Protein AF-A0A7C1M8R3-F1 (afdb_monomer_lite)

Foldseek 3Di:
DDDDDDDPDPPCPDDPDLPDQPPDPPGDDNPDDPQNDEEEFEPLDPCSVVSVVVRVVVVHQEYEDEDAALVSVVPDDLVVLLVLLVVCVVSVHHYAYEAYLAALQCQDPQAHDPVSNVVRVVSVVVSVVSQCSNPVPDDHHYDYDNGRDDDAPPADVPDDGQWDWDADPVRNDIDIDGQDDDDDPPDDRRDPVVSVVVVVVVVLVVLVVLLVVLLVQLCVLQVVLVVLCVVLVVCVVVVHDRDPSSVVSVVSNQSSLVSNLVSVVSVVVSLVVCCVPDPDPVSVVVSVVVCVVCVVLVVVCVVPVSDPVNSVD

pLDDT: mean 82.15, std 14.87, range [36.0, 96.62]

Secondary structure (DSSP, 8-state):
----------S---S--TT-TTS-TT-------GGG-EEEEETTSTTHHHHHHHHHHTT-SEEEEE---HHHHHHS-HHHHHHHHHHHHHHT-EEEEEPP---TT-EETTEE-HHHHHHHHHHHHHHHHHHHHH-TTS---EE--S-SS-----PPTT----EEEEE-TTT--EEEEE-PPP-STTPPPP-HHHHHHHHHHHHHHHHHHHHHHHHHHHHHHHHHHHHHHHHHHHHHHTTPPP-HHHHHHHHHHHHHHHHHHHHHHHHHHHHHHHHHH---HHHHHHHHHHHHHHHHHHHHHHH-TTSHHHHT-

Structure (mmCIF, N/CA/C/O backbone):
data_AF-A0A7C1M8R3-F1
#
_entry.id   AF-A0A7C1M8R3-F1
#
loop_
_atom_site.group_PDB
_atom_site.id
_atom_site.type_symbol
_atom_site.label_atom_id
_atom_site.label_alt_id
_atom_site.label_comp_id
_atom_site.label_asym_id
_atom_site.label_entity_id
_atom_site.label_seq_id
_atom_site.pdbx_PDB_ins_code
_atom_site.Cartn_x
_atom_site.Cartn_y
_atom_site.Cartn_z
_atom_site.occupancy
_atom_site.B_iso_or_equiv
_atom_site.auth_seq_id
_atom_site.auth_comp_id
_atom_site.auth_asym_id
_atom_site.auth_atom_id
_atom_site.pdbx_PDB_model_num
ATOM 1 N N . MET A 1 1 ? -49.057 -25.907 -16.502 1.00 36.62 1 MET A N 1
ATOM 2 C CA . MET A 1 1 ? -48.479 -24.721 -15.837 1.00 36.62 1 MET A CA 1
ATOM 3 C C . MET A 1 1 ? -48.554 -24.940 -14.337 1.00 36.62 1 MET A C 1
ATOM 5 O O . MET A 1 1 ? -49.643 -24.849 -13.787 1.00 36.62 1 MET A O 1
ATOM 9 N N . LYS A 1 2 ? -47.445 -25.322 -13.696 1.00 36.00 2 LYS A N 1
ATOM 10 C CA . LYS A 1 2 ? -47.329 -25.301 -12.233 1.00 36.00 2 LYS A CA 1
ATOM 11 C C . LYS A 1 2 ? -46.761 -23.930 -11.863 1.00 36.00 2 LYS A C 1
ATOM 13 O O . LYS A 1 2 ? -45.735 -23.552 -12.415 1.00 36.00 2 LYS A O 1
ATOM 18 N N . LYS A 1 3 ? -47.480 -23.171 -11.034 1.00 41.41 3 LYS A N 1
ATOM 19 C CA . LYS A 1 3 ? -46.938 -21.985 -10.365 1.00 41.41 3 LYS A CA 1
ATOM 20 C C . LYS A 1 3 ? -45.989 -22.507 -9.294 1.00 41.41 3 LYS A C 1
ATOM 22 O O . LYS A 1 3 ? -46.440 -23.207 -8.395 1.00 41.41 3 LYS A O 1
ATOM 27 N N . GLU A 1 4 ? -44.701 -22.257 -9.461 1.00 43.78 4 GLU A N 1
ATOM 28 C CA . GLU A 1 4 ? -43.732 -22.448 -8.390 1.00 43.78 4 GLU A CA 1
ATOM 29 C C . GLU A 1 4 ? -43.807 -21.209 -7.501 1.00 43.78 4 GLU A C 1
ATOM 31 O O . GLU A 1 4 ? -43.541 -20.094 -7.952 1.00 43.78 4 GLU A O 1
ATOM 36 N N . ASP A 1 5 ? -44.274 -21.410 -6.272 1.00 44.16 5 ASP A N 1
ATOM 37 C CA . ASP A 1 5 ? -44.287 -20.395 -5.228 1.00 44.16 5 ASP A CA 1
ATOM 38 C C . ASP A 1 5 ? -42.839 -20.166 -4.779 1.00 44.16 5 ASP A C 1
ATOM 40 O O . ASP A 1 5 ? -42.226 -21.013 -4.132 1.00 44.16 5 ASP A O 1
ATOM 44 N N . TYR A 1 6 ? -42.261 -19.031 -5.160 1.00 42.50 6 TYR A N 1
ATOM 45 C CA . TYR A 1 6 ? -40.970 -18.589 -4.642 1.00 42.50 6 TYR A CA 1
ATOM 46 C C . TYR A 1 6 ? -41.163 -18.076 -3.213 1.00 42.50 6 TYR A C 1
ATOM 48 O O . TYR A 1 6 ? -41.841 -17.073 -2.979 1.00 42.50 6 TYR A O 1
ATOM 56 N N . ILE A 1 7 ? -40.555 -18.774 -2.255 1.00 44.69 7 ILE A N 1
ATOM 57 C CA . ILE A 1 7 ? -40.447 -18.337 -0.865 1.00 44.69 7 ILE A CA 1
ATOM 58 C C . ILE A 1 7 ? -39.298 -17.330 -0.813 1.00 44.69 7 ILE A C 1
ATOM 60 O O . ILE A 1 7 ? -38.137 -17.686 -1.001 1.00 44.69 7 ILE A O 1
ATOM 64 N N . ILE A 1 8 ? -39.622 -16.056 -0.598 1.00 45.00 8 ILE A N 1
ATOM 65 C CA . ILE A 1 8 ? -38.624 -15.051 -0.231 1.00 45.00 8 ILE A CA 1
ATOM 66 C C . ILE A 1 8 ? -38.356 -15.261 1.257 1.00 45.00 8 ILE A C 1
ATOM 68 O O . ILE A 1 8 ? -39.126 -14.796 2.098 1.00 45.00 8 ILE A O 1
ATOM 72 N N . GLU A 1 9 ? -37.304 -16.007 1.585 1.00 44.56 9 GLU A N 1
ATOM 73 C CA . GLU A 1 9 ? -36.823 -16.056 2.961 1.00 44.56 9 GLU A CA 1
ATOM 74 C C . GLU A 1 9 ? -36.283 -14.669 3.337 1.00 44.56 9 GLU A C 1
ATOM 76 O O . GLU A 1 9 ? -35.485 -14.096 2.586 1.00 44.56 9 GLU A O 1
ATOM 81 N N . PRO A 1 10 ? -36.720 -14.078 4.461 1.00 40.94 10 PRO A N 1
ATOM 82 C CA . PRO A 1 10 ? -36.159 -12.824 4.923 1.00 40.94 10 PRO A CA 1
ATOM 83 C C . PRO A 1 10 ? -34.699 -13.074 5.317 1.00 40.94 10 PRO A C 1
ATOM 85 O O . PRO A 1 10 ? -34.407 -13.595 6.387 1.00 40.94 10 PRO A O 1
ATOM 88 N N . THR A 1 11 ? -33.765 -12.657 4.464 1.00 46.41 11 THR A N 1
ATOM 89 C CA . THR A 1 11 ? -32.306 -12.699 4.684 1.00 46.41 11 THR A CA 1
ATOM 90 C C . THR A 1 11 ? -31.832 -11.796 5.830 1.00 46.41 11 THR A C 1
ATOM 92 O O . THR A 1 11 ? -30.637 -11.671 6.082 1.00 46.41 11 THR A O 1
ATOM 95 N N . TYR A 1 12 ? -32.764 -11.178 6.558 1.00 39.72 12 TYR A N 1
ATOM 96 C CA . TYR A 1 12 ? -32.505 -10.489 7.809 1.00 39.72 12 TYR A CA 1
ATOM 97 C C . TYR A 1 12 ? -32.862 -11.421 8.973 1.00 39.72 12 TYR A C 1
ATOM 99 O O . TYR A 1 12 ? -34.012 -11.473 9.403 1.00 39.72 12 TYR A O 1
ATOM 107 N N . GLN A 1 13 ? -31.874 -12.148 9.506 1.00 42.38 13 GLN A N 1
ATOM 108 C CA . GLN A 1 13 ? -32.073 -13.019 10.679 1.00 42.38 13 GLN A CA 1
ATOM 109 C C . GLN A 1 13 ? -32.408 -12.238 11.969 1.00 42.38 13 GLN A C 1
ATOM 111 O O . GLN A 1 13 ? -32.828 -12.829 12.970 1.00 42.38 13 GLN A O 1
ATOM 116 N N . GLY A 1 14 ? -32.289 -10.903 11.937 1.00 45.62 14 GLY A N 1
ATOM 117 C CA . GLY A 1 14 ? -32.349 -10.053 13.121 1.00 45.62 14 GLY A CA 1
ATOM 118 C C . GLY A 1 14 ? -31.162 -10.328 14.046 1.00 45.62 14 GLY A C 1
ATOM 119 O O . GLY A 1 14 ? -30.640 -11.438 14.110 1.00 45.62 14 GLY A O 1
ATOM 120 N N . GLY A 1 15 ? -30.713 -9.316 14.787 1.00 42.84 15 GLY A N 1
ATOM 121 C CA . GLY A 1 15 ? -29.843 -9.582 15.933 1.00 42.84 15 GLY A CA 1
ATOM 122 C C . GLY A 1 15 ? -30.538 -10.541 16.906 1.00 42.84 15 GLY A C 1
ATOM 123 O O . GLY A 1 15 ? -31.772 -10.632 16.912 1.00 42.84 15 GLY A O 1
ATOM 124 N N . TYR A 1 16 ? -29.762 -11.254 17.729 1.00 48.38 16 TYR A N 1
ATOM 125 C CA . TYR A 1 16 ? -30.309 -11.987 18.871 1.00 48.38 16 TYR A CA 1
ATOM 126 C C . TYR A 1 16 ? -31.224 -11.045 19.654 1.00 48.38 16 TYR A C 1
ATOM 128 O O . TYR A 1 16 ? -30.767 -10.089 20.277 1.00 48.38 16 TYR A O 1
ATOM 136 N N . S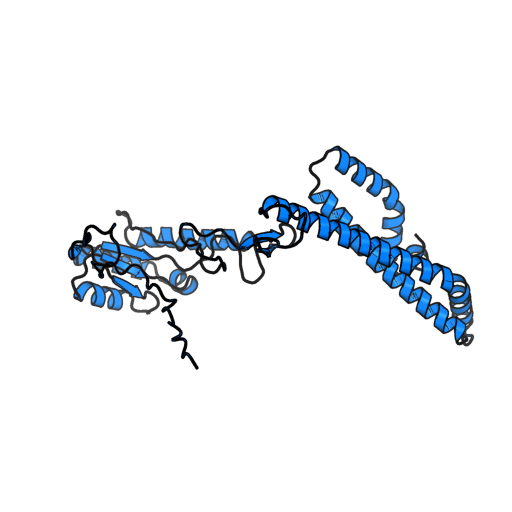ER A 1 17 ? -32.529 -11.292 19.581 1.00 49.12 17 SER A N 1
ATOM 137 C CA . SER A 1 17 ? -33.474 -10.602 20.434 1.00 49.12 17 SER A CA 1
ATOM 138 C C . SER A 1 17 ? -33.399 -11.306 21.774 1.00 49.12 17 SER A C 1
ATOM 140 O O . SER A 1 17 ? -33.929 -12.402 21.929 1.00 49.12 17 SER A O 1
ATOM 142 N N . SER A 1 18 ? -32.767 -10.666 22.755 1.00 49.38 18 SER A N 1
ATOM 143 C CA . SER A 1 18 ? -32.867 -11.064 24.165 1.00 49.38 18 SER A CA 1
ATOM 144 C C . SER A 1 18 ? -34.318 -11.054 24.675 1.00 49.38 18 SER A C 1
ATOM 146 O O . SER A 1 18 ? -34.571 -11.475 25.802 1.00 49.38 18 SER A O 1
ATOM 148 N N . MET A 1 19 ? -35.258 -10.582 23.842 1.00 47.88 19 MET A N 1
ATOM 149 C CA . MET A 1 19 ? -36.682 -10.483 24.113 1.00 47.88 19 MET A CA 1
ATOM 150 C C . MET A 1 19 ? -37.540 -11.603 23.488 1.00 47.88 19 MET A C 1
ATOM 152 O O . MET A 1 19 ? -38.735 -11.639 23.771 1.00 47.88 19 MET A O 1
ATOM 156 N N . ASP A 1 20 ? -36.985 -12.480 22.639 1.00 55.91 20 ASP A N 1
ATOM 157 C CA . ASP A 1 20 ? -37.735 -13.523 21.910 1.00 55.91 20 ASP A CA 1
ATOM 158 C C . ASP A 1 20 ? -37.466 -14.920 22.511 1.00 55.91 20 ASP A C 1
ATOM 160 O O . ASP A 1 20 ? -36.371 -15.461 22.328 1.00 55.91 20 ASP A O 1
ATOM 164 N N . PRO A 1 21 ? -38.418 -15.495 23.267 1.00 52.53 21 PRO A N 1
ATOM 165 C CA . PRO A 1 21 ? -38.171 -16.674 24.088 1.00 52.53 21 PRO A CA 1
ATOM 166 C C . PRO A 1 21 ? -38.149 -17.993 23.310 1.00 52.53 21 PRO A C 1
ATOM 168 O O . PRO A 1 21 ? -37.665 -18.987 23.845 1.00 52.53 21 PRO A O 1
ATOM 171 N N . ASP A 1 22 ? -38.633 -18.009 22.066 1.00 53.88 22 ASP A N 1
ATOM 172 C CA . ASP A 1 22 ? -38.921 -19.247 21.328 1.00 53.88 22 ASP A CA 1
ATOM 173 C C . ASP A 1 22 ? -37.944 -19.503 20.163 1.00 53.88 22 ASP A C 1
ATOM 175 O O . ASP A 1 22 ? -38.164 -20.383 19.331 1.00 53.88 22 ASP A O 1
ATOM 179 N N . LYS A 1 23 ? -36.845 -18.739 20.067 1.00 52.69 23 LYS A N 1
ATOM 180 C CA . LYS A 1 23 ? -35.994 -18.724 18.864 1.00 52.69 23 LYS A CA 1
ATOM 181 C C . LYS A 1 23 ? -34.994 -19.880 18.711 1.00 52.69 23 LYS A C 1
ATOM 183 O O . LYS A 1 23 ? -34.383 -19.949 17.650 1.00 52.69 23 LYS A O 1
ATOM 188 N N . ASN A 1 24 ? -34.786 -20.760 19.703 1.00 49.44 24 ASN A N 1
ATOM 189 C CA . ASN A 1 24 ? -33.919 -21.948 19.561 1.00 49.44 24 ASN A CA 1
ATOM 190 C C . ASN A 1 24 ? -34.096 -22.995 20.684 1.00 49.44 24 ASN A C 1
ATOM 192 O O . ASN A 1 24 ? -34.179 -22.633 21.854 1.00 49.44 24 ASN A O 1
ATOM 196 N N . ASP A 1 25 ? -33.979 -24.290 20.346 1.00 51.47 25 ASP A N 1
ATOM 197 C CA . ASP A 1 25 ? -34.019 -25.453 21.271 1.00 51.47 25 ASP A CA 1
ATOM 198 C C . ASP A 1 25 ? -32.882 -25.478 22.325 1.00 51.47 25 ASP A C 1
ATOM 200 O O . ASP A 1 25 ? -32.865 -26.318 23.226 1.00 51.47 25 ASP A O 1
ATOM 204 N N . PHE A 1 26 ? -31.927 -24.547 22.231 1.00 46.81 26 PHE A N 1
ATOM 205 C CA . PHE A 1 26 ? -30.823 -24.354 23.180 1.00 46.81 26 PHE A CA 1
ATOM 206 C C . PHE A 1 26 ? -31.041 -23.171 24.144 1.00 46.81 26 PHE A C 1
ATOM 208 O O . PHE A 1 26 ? -30.160 -22.872 24.950 1.00 46.81 26 PHE A O 1
ATOM 215 N N . PHE A 1 27 ? -32.181 -22.473 24.068 1.00 45.34 27 PHE A N 1
ATOM 216 C CA . PHE A 1 27 ? -32.463 -21.276 24.862 1.00 45.34 27 PHE A CA 1
ATOM 217 C C . PHE A 1 27 ? -33.271 -21.609 26.127 1.00 45.34 27 PHE A C 1
ATOM 219 O O . PHE A 1 27 ? -34.459 -21.914 26.071 1.00 45.34 27 PHE A O 1
ATOM 226 N N . THR A 1 28 ? -32.638 -21.522 27.300 1.00 44.22 28 THR A N 1
ATOM 227 C CA . THR A 1 28 ? -33.289 -21.712 28.609 1.00 44.22 28 THR A CA 1
ATOM 228 C C . THR A 1 28 ? -33.674 -20.377 29.262 1.00 44.22 28 THR A C 1
ATOM 230 O O . THR A 1 28 ? -33.244 -20.079 30.373 1.00 44.22 28 THR A O 1
ATOM 233 N N . GLY A 1 29 ? -34.513 -19.584 28.590 1.00 46.19 29 GLY A N 1
ATOM 234 C CA . GLY A 1 29 ? -35.227 -18.445 29.184 1.00 46.19 29 GLY A CA 1
ATOM 235 C C . GLY A 1 29 ? -34.459 -17.120 29.315 1.00 46.19 29 GLY A C 1
ATOM 236 O O . GLY A 1 29 ? -33.246 -17.030 29.149 1.00 46.19 29 GLY A O 1
ATOM 237 N N . TYR A 1 30 ? -35.211 -16.055 29.617 1.00 49.19 30 TYR A N 1
ATOM 238 C CA . TYR A 1 30 ? -34.693 -14.705 29.864 1.00 49.19 30 TYR A CA 1
ATOM 239 C C . TYR A 1 30 ? -33.727 -14.696 31.062 1.00 49.19 30 TYR A C 1
ATOM 241 O O . TYR A 1 30 ? -34.142 -14.925 32.198 1.00 49.19 30 TYR A O 1
ATOM 249 N N . HIS A 1 31 ? -32.447 -14.399 30.824 1.00 55.75 31 HIS A N 1
ATOM 250 C CA . HIS A 1 31 ? -31.408 -14.405 31.865 1.00 55.75 31 HIS A CA 1
ATOM 251 C C . HIS A 1 31 ? -31.096 -13.039 32.488 1.00 55.75 31 HIS A C 1
ATOM 253 O O . HIS A 1 31 ? -30.248 -12.979 33.374 1.00 55.75 31 HIS A O 1
ATOM 259 N N . MET A 1 32 ? -31.751 -11.952 32.070 1.00 56.81 32 MET A N 1
ATOM 260 C CA . MET A 1 32 ? -31.412 -10.618 32.564 1.00 56.81 32 MET A CA 1
ATOM 261 C C . MET A 1 32 ? -32.529 -10.074 33.465 1.00 56.81 32 MET A C 1
ATOM 263 O O . MET A 1 32 ? -33.626 -9.788 32.978 1.00 56.81 32 MET A O 1
ATOM 267 N N . PRO A 1 33 ? -32.302 -9.960 34.787 1.00 61.81 33 PRO A N 1
ATOM 268 C CA . PRO A 1 33 ? -33.193 -9.215 35.662 1.00 61.81 33 PRO A CA 1
ATOM 269 C C . PRO A 1 33 ? -33.400 -7.806 35.097 1.00 61.81 33 PRO A C 1
ATOM 271 O O . PRO A 1 33 ? -32.456 -7.202 34.606 1.00 61.81 33 PRO A O 1
ATOM 274 N N . ALA A 1 34 ? -34.602 -7.238 35.222 1.00 63.81 34 ALA A N 1
ATOM 275 C CA . ALA A 1 34 ? -34.890 -5.895 34.699 1.00 63.81 34 ALA A CA 1
ATOM 276 C C . ALA A 1 34 ? -33.935 -4.802 35.229 1.00 63.81 34 ALA A C 1
ATOM 278 O O . ALA A 1 34 ? -33.758 -3.778 34.587 1.00 63.81 34 ALA A O 1
ATOM 279 N N . ARG A 1 35 ? -33.293 -5.034 36.383 1.00 63.25 35 ARG A N 1
ATOM 280 C CA . ARG A 1 35 ? -32.274 -4.142 36.963 1.00 63.25 35 ARG A CA 1
ATOM 281 C C . ARG A 1 35 ? -30.940 -4.135 36.192 1.00 63.25 35 ARG A C 1
ATOM 283 O O . ARG A 1 35 ? -30.125 -3.265 36.453 1.00 63.25 35 ARG A O 1
ATOM 290 N N . ASP A 1 36 ? -30.712 -5.130 35.339 1.00 67.31 36 ASP A N 1
ATOM 291 C CA . ASP A 1 36 ? -29.485 -5.320 34.561 1.00 67.31 36 ASP A CA 1
ATOM 292 C C . ASP A 1 36 ? -29.691 -4.836 33.104 1.00 67.31 36 ASP A C 1
ATOM 294 O O . ASP A 1 36 ? -28.773 -4.895 32.290 1.00 67.31 36 ASP A O 1
ATOM 298 N N . ILE A 1 37 ? -30.896 -4.344 32.773 1.00 68.56 37 ILE A N 1
ATOM 299 C CA . ILE A 1 37 ? -31.159 -3.603 31.536 1.00 68.56 37 ILE A CA 1
ATOM 300 C C . ILE A 1 37 ? -30.473 -2.236 31.660 1.00 68.56 37 ILE A C 1
ATOM 302 O O . ILE A 1 37 ? -30.454 -1.630 32.735 1.00 68.56 37 ILE A O 1
ATOM 306 N N . GLY A 1 38 ? -29.850 -1.806 30.567 1.00 70.75 38 GLY A N 1
ATOM 307 C CA . GLY A 1 38 ? -29.235 -0.495 30.456 1.00 70.75 38 GLY A CA 1
ATOM 308 C C . GLY A 1 38 ? -29.517 0.131 29.099 1.00 70.75 38 GLY A C 1
ATOM 309 O O . GLY A 1 38 ? -29.899 -0.558 28.149 1.00 70.75 38 GLY A O 1
ATOM 310 N N . MET A 1 39 ? -29.307 1.443 29.008 1.00 79.31 39 MET A N 1
ATOM 311 C CA . MET A 1 39 ? -29.571 2.218 27.796 1.00 79.31 39 MET A CA 1
ATOM 312 C C . MET A 1 39 ? -28.307 2.906 27.280 1.00 79.31 39 MET A C 1
ATOM 314 O O . MET A 1 39 ? -27.517 3.449 28.051 1.00 79.31 39 MET A O 1
ATOM 318 N N . SER A 1 40 ? -28.123 2.896 25.961 1.00 78.12 40 SER A N 1
ATOM 319 C CA . SER A 1 40 ? -27.061 3.628 25.271 1.00 78.12 40 SER A CA 1
ATOM 320 C C . SER A 1 40 ? -27.486 5.076 25.017 1.00 78.12 40 SER A C 1
ATOM 322 O O . SER A 1 40 ? -28.520 5.317 24.392 1.00 78.12 40 SER A O 1
ATOM 324 N N . THR A 1 41 ? -26.679 6.033 25.464 1.00 78.81 41 THR A N 1
ATOM 325 C CA . THR A 1 41 ? -26.872 7.475 25.238 1.00 78.81 41 THR A CA 1
ATOM 326 C C . THR A 1 41 ? -25.994 7.985 24.112 1.00 78.81 41 THR A C 1
ATOM 328 O O . THR A 1 41 ? -24.873 7.513 23.941 1.00 78.81 41 THR A O 1
ATOM 331 N N . ASP A 1 42 ? -26.462 8.993 23.378 1.00 69.44 42 ASP A N 1
ATOM 332 C CA . ASP A 1 42 ? -25.662 9.656 22.352 1.00 69.44 42 ASP A CA 1
ATOM 333 C C . ASP A 1 42 ? -24.884 10.844 22.935 1.00 69.44 42 ASP A C 1
ATOM 335 O O . ASP A 1 42 ? -25.428 11.922 23.197 1.00 69.44 42 ASP A O 1
ATOM 339 N N . ALA A 1 43 ? -23.575 10.667 23.101 1.00 62.09 43 ALA A N 1
ATOM 340 C CA . ALA A 1 43 ? -22.707 11.702 23.644 1.00 62.09 43 ALA A CA 1
ATOM 341 C C . ALA A 1 43 ? -22.315 12.795 22.629 1.00 62.09 43 ALA A C 1
ATOM 343 O O . ALA A 1 43 ? -21.563 13.707 22.978 1.00 62.09 43 ALA A O 1
ATOM 344 N N . ARG A 1 44 ? -22.814 12.740 21.382 1.00 61.19 44 ARG A N 1
ATOM 345 C CA . ARG A 1 44 ? -22.561 13.774 20.360 1.00 61.19 44 ARG A CA 1
ATOM 346 C C . ARG A 1 44 ? -23.299 15.080 20.635 1.00 61.19 44 ARG A C 1
ATOM 348 O O . ARG A 1 44 ? -22.986 16.108 20.032 1.00 61.19 44 ARG A O 1
ATOM 355 N N . THR A 1 45 ? -24.297 15.065 21.513 1.00 58.31 45 THR A N 1
ATOM 356 C CA . THR A 1 45 ? -25.018 16.282 21.878 1.00 58.31 45 THR A CA 1
ATOM 357 C C . THR A 1 45 ? -24.174 17.107 22.853 1.00 58.31 45 THR A C 1
ATOM 359 O O . THR A 1 45 ? -23.587 16.590 23.801 1.00 58.31 45 THR A O 1
ATOM 362 N N . ALA A 1 46 ? -24.140 18.432 22.674 1.00 55.28 46 ALA A N 1
ATOM 363 C CA . ALA A 1 46 ? -23.450 19.354 23.587 1.00 55.28 46 ALA A CA 1
ATOM 364 C C . ALA A 1 46 ? -23.982 19.305 25.040 1.00 55.28 46 ALA A C 1
ATOM 366 O O . ALA A 1 46 ? -23.459 19.993 25.914 1.00 55.28 46 ALA A O 1
ATOM 367 N N . ASN A 1 47 ? -25.021 18.506 25.301 1.00 71.88 47 ASN A N 1
ATOM 368 C CA . ASN A 1 47 ? -25.677 18.369 26.586 1.00 71.88 47 ASN A CA 1
ATOM 369 C C . ASN A 1 47 ? -25.765 16.896 27.022 1.00 71.88 47 ASN A C 1
ATOM 371 O O . ASN A 1 47 ? -26.848 16.375 27.280 1.00 71.88 47 ASN A O 1
ATOM 375 N N . ILE A 1 48 ? -24.602 16.248 27.135 1.00 77.06 48 ILE A N 1
ATOM 376 C CA . ILE A 1 48 ? -24.438 14.870 27.638 1.00 77.06 48 ILE A CA 1
ATOM 377 C C . ILE A 1 48 ? -25.207 14.649 28.953 1.00 77.06 48 ILE A C 1
ATOM 379 O O . ILE A 1 48 ? -25.802 13.598 29.161 1.00 77.06 48 ILE A O 1
ATOM 383 N N . LEU A 1 49 ? -25.251 15.657 29.832 1.00 80.25 49 LEU A N 1
ATOM 384 C CA . LEU A 1 49 ? -25.972 15.582 31.106 1.00 80.25 49 LEU A CA 1
ATOM 385 C C . LEU A 1 49 ? -27.489 15.484 30.948 1.00 80.25 49 LEU A C 1
ATOM 387 O O . LEU A 1 49 ? -28.143 14.861 31.785 1.00 80.25 49 LEU A O 1
ATOM 391 N N . LYS A 1 50 ? -28.054 16.099 29.906 1.00 82.75 50 LYS A N 1
ATOM 392 C CA . LYS A 1 50 ? -29.484 16.009 29.616 1.00 82.75 50 LYS A CA 1
ATOM 393 C C . LYS A 1 50 ? -29.844 14.608 29.134 1.00 82.75 50 LYS A C 1
ATOM 395 O O . LYS A 1 50 ? -30.737 14.014 29.720 1.00 82.75 50 LYS A O 1
ATOM 400 N N . GLU A 1 51 ? -29.123 14.080 28.147 1.00 79.94 51 GLU A N 1
ATOM 401 C CA . GLU A 1 51 ? -29.312 12.707 27.642 1.00 79.94 51 GLU A CA 1
ATOM 402 C C . GLU A 1 51 ? -29.171 11.678 28.771 1.00 79.94 51 GLU A C 1
ATOM 404 O O . GLU A 1 51 ? -29.997 10.778 28.940 1.00 79.94 51 GLU A O 1
ATOM 409 N N . LEU A 1 52 ? -28.160 11.869 29.621 1.00 82.38 52 LEU A N 1
ATOM 410 C CA . LEU A 1 52 ? -27.943 11.027 30.785 1.00 82.38 52 LEU A CA 1
ATOM 411 C C . LEU A 1 52 ? -29.081 11.156 31.807 1.00 82.38 52 LEU A C 1
ATOM 413 O O . LEU A 1 52 ? -29.569 10.146 32.301 1.00 82.38 52 LEU A O 1
ATOM 417 N N . SER A 1 53 ? -29.549 12.373 32.099 1.00 83.25 53 SER A N 1
ATOM 418 C CA . SER A 1 53 ? -30.672 12.591 33.023 1.00 83.25 53 SER A CA 1
ATOM 419 C C . SER A 1 53 ? -31.982 12.011 32.499 1.00 83.25 53 SER A C 1
ATOM 421 O O . SER A 1 53 ? -32.737 11.437 33.280 1.00 83.25 53 SER A O 1
ATOM 423 N N . GLU A 1 54 ? -32.267 12.146 31.204 1.00 83.69 54 GLU A N 1
ATOM 424 C CA . GLU A 1 54 ? -33.453 11.564 30.565 1.00 83.69 54 GLU A CA 1
ATOM 425 C C . GLU A 1 54 ? -33.404 10.033 30.643 1.00 83.69 54 GLU A C 1
ATOM 427 O O . GLU A 1 54 ? -34.384 9.407 31.049 1.00 83.69 54 GLU A O 1
ATOM 432 N N . SER A 1 55 ? -32.228 9.449 30.395 1.00 80.38 55 SER A N 1
ATOM 433 C CA . SER A 1 55 ? -31.992 8.010 30.537 1.00 80.38 55 SER A CA 1
ATOM 434 C C . SER A 1 55 ? -32.178 7.532 31.974 1.00 80.38 55 SER A C 1
ATOM 436 O O . SER A 1 55 ? -32.951 6.614 32.231 1.00 80.38 55 SER A O 1
ATOM 438 N N . MET A 1 56 ? -31.558 8.207 32.942 1.00 82.06 56 MET A N 1
ATOM 439 C CA . MET A 1 56 ? -31.706 7.888 34.366 1.00 82.06 56 MET A CA 1
ATOM 440 C C . MET A 1 56 ? -33.153 8.046 34.854 1.00 82.06 56 MET A C 1
ATOM 442 O O . MET A 1 56 ? -33.621 7.265 35.680 1.00 82.06 56 MET A O 1
ATOM 446 N N . SER A 1 57 ? -33.886 9.036 34.334 1.00 83.19 57 SER A N 1
ATOM 447 C CA . SER A 1 57 ? -35.282 9.296 34.719 1.00 83.19 57 SER A CA 1
ATOM 448 C C . SER A 1 57 ? -36.236 8.181 34.291 1.00 83.19 57 SER A C 1
ATOM 450 O O . SER A 1 57 ? -37.307 8.043 34.879 1.00 83.19 57 SER A O 1
ATOM 452 N N . SER A 1 58 ? -35.852 7.366 33.305 1.00 80.81 58 SER A N 1
ATOM 453 C CA . SER A 1 58 ? -36.620 6.186 32.893 1.00 80.81 58 SER A CA 1
ATOM 454 C C . SER A 1 58 ? -36.482 4.990 33.851 1.00 80.81 58 SER A C 1
ATOM 456 O O . SER A 1 58 ? -37.219 4.015 33.723 1.00 80.81 58 SER A O 1
ATOM 458 N N . GLY A 1 59 ? -35.623 5.097 34.875 1.00 78.75 59 GLY A N 1
ATOM 459 C CA . GLY A 1 59 ? -35.440 4.080 35.916 1.00 78.75 59 GLY A CA 1
ATOM 460 C C . GLY A 1 59 ? -34.280 3.113 35.667 1.00 78.75 59 GLY A C 1
ATOM 461 O O . GLY A 1 59 ? -34.094 2.188 36.461 1.00 78.75 59 GLY A O 1
ATOM 462 N N . GLU A 1 60 ? -33.499 3.341 34.611 1.00 79.94 60 GLU A N 1
ATOM 463 C CA . GLU A 1 60 ? -32.328 2.540 34.247 1.00 79.94 60 GLU A CA 1
ATOM 464 C C . GLU A 1 60 ? -31.254 2.567 35.342 1.00 79.94 60 GLU A C 1
ATOM 466 O O . GLU A 1 60 ? -30.991 3.600 35.968 1.00 79.94 60 GLU A O 1
ATOM 471 N N . LYS A 1 61 ? -30.620 1.414 35.578 1.00 84.19 61 LYS A N 1
ATOM 472 C CA . LYS A 1 61 ? -29.532 1.263 36.560 1.00 84.19 61 LYS A CA 1
ATOM 473 C C . LYS A 1 61 ? -28.149 1.308 35.938 1.00 84.19 61 LYS A C 1
ATOM 475 O O . LYS A 1 61 ? -27.196 1.599 36.657 1.00 84.19 61 LYS A O 1
ATOM 480 N N . VAL A 1 62 ? -28.061 1.079 34.632 1.00 86.88 62 VAL A N 1
ATOM 481 C CA . VAL A 1 62 ? -26.825 1.139 33.859 1.00 86.88 62 VAL A CA 1
ATOM 482 C C . VAL A 1 62 ? -27.054 2.037 32.648 1.00 86.88 62 VAL A C 1
ATOM 484 O O . VAL A 1 62 ? -28.043 1.883 31.933 1.00 86.88 62 VAL A O 1
ATOM 487 N N . VAL A 1 63 ? -26.149 2.979 32.404 1.00 87.12 63 VAL A N 1
ATOM 488 C CA . VAL A 1 63 ? -26.179 3.820 31.204 1.00 87.12 63 VAL A CA 1
ATOM 489 C C . VAL A 1 63 ? -24.842 3.729 30.481 1.00 87.12 63 VAL A C 1
ATOM 491 O O . VAL A 1 63 ? -23.791 4.007 31.058 1.00 87.12 63 VAL A O 1
ATOM 494 N N . GLU A 1 64 ? -24.885 3.366 29.202 1.00 86.00 64 GLU A N 1
ATOM 495 C CA . GLU A 1 64 ? -23.715 3.373 28.330 1.00 86.00 64 GLU A CA 1
ATOM 496 C C . GLU A 1 64 ? -23.570 4.746 27.673 1.00 86.00 64 GLU A C 1
ATOM 498 O O . GLU A 1 64 ? -24.455 5.220 26.956 1.00 86.00 64 GLU A O 1
ATOM 503 N N . LEU A 1 65 ? -22.436 5.404 27.901 1.00 86.75 65 LEU A N 1
ATOM 504 C CA . LEU A 1 65 ? -22.082 6.628 27.197 1.00 86.75 65 LEU A CA 1
ATOM 505 C C . LEU A 1 65 ? -21.537 6.256 25.816 1.00 86.75 65 LEU A C 1
ATOM 507 O O . LEU A 1 65 ? -20.396 5.804 25.708 1.00 86.75 65 LEU A O 1
ATOM 511 N N . THR A 1 66 ? -22.343 6.433 24.764 1.00 81.56 66 THR A N 1
ATOM 512 C CA . THR A 1 66 ? -21.949 6.032 23.408 1.00 81.56 66 THR A CA 1
ATOM 513 C C . THR A 1 66 ? -21.225 7.147 22.685 1.00 81.56 66 THR A C 1
ATOM 515 O O . THR A 1 66 ? -21.753 8.248 22.515 1.00 81.56 66 THR A O 1
ATOM 518 N N . GLN A 1 67 ? -20.016 6.845 22.222 1.00 70.69 67 GLN A N 1
ATOM 519 C CA . GLN A 1 67 ? -19.197 7.751 21.434 1.00 70.69 67 GLN A CA 1
ATOM 520 C C . GLN A 1 67 ? -19.101 7.184 20.029 1.00 70.69 67 GLN A C 1
ATOM 522 O O . GLN A 1 67 ? -18.483 6.150 19.825 1.00 70.69 67 GLN A O 1
ATOM 527 N N . VAL A 1 68 ? -19.747 7.821 19.057 1.00 64.88 68 VAL A N 1
ATOM 528 C CA . VAL A 1 68 ? -19.748 7.303 17.677 1.00 64.88 68 VAL A CA 1
ATOM 529 C C . VAL A 1 68 ? -18.550 7.833 16.887 1.00 64.88 68 VAL A C 1
ATOM 531 O O . VAL A 1 68 ? -17.988 7.115 16.068 1.00 64.88 68 VAL A O 1
ATOM 534 N N . ASP A 1 69 ? -18.132 9.073 17.152 1.00 73.94 69 ASP A N 1
ATOM 535 C CA . ASP A 1 69 ? -17.084 9.768 16.402 1.00 73.94 69 ASP A CA 1
ATOM 536 C C . ASP A 1 69 ? -15.893 10.139 17.297 1.00 73.94 69 ASP A C 1
ATOM 538 O O . ASP A 1 69 ? -16.060 10.718 18.375 1.00 73.94 69 ASP A O 1
ATOM 542 N N . ALA A 1 70 ? -14.680 9.832 16.828 1.00 74.50 70 ALA A N 1
ATOM 543 C CA . ALA A 1 70 ? -13.452 10.058 17.584 1.00 74.50 70 ALA A CA 1
ATOM 544 C C . ALA A 1 70 ? -13.165 11.552 17.802 1.00 74.50 70 ALA A C 1
ATOM 546 O O . ALA A 1 70 ? -12.788 11.942 18.905 1.00 74.50 70 ALA A O 1
ATOM 547 N N . GLY A 1 71 ? -13.404 12.405 16.798 1.00 74.25 71 GLY A N 1
ATOM 548 C CA . GLY A 1 71 ? -13.145 13.845 16.909 1.00 74.25 71 GLY A CA 1
ATOM 549 C C . GLY A 1 71 ? -14.063 14.530 17.925 1.00 74.25 71 GLY A C 1
ATOM 550 O O . GLY A 1 71 ? -13.622 15.345 18.737 1.00 74.25 71 GLY A O 1
ATOM 551 N N . THR A 1 72 ? -15.339 14.151 17.929 1.00 74.38 72 THR A N 1
ATOM 552 C CA . THR A 1 72 ? -16.321 14.626 18.912 1.00 74.38 72 THR A CA 1
ATOM 553 C C . THR A 1 72 ? -15.941 14.173 20.312 1.00 74.38 72 THR A C 1
ATOM 555 O O . THR A 1 72 ? -15.947 14.976 21.246 1.00 74.38 72 THR A O 1
ATOM 558 N N . PHE A 1 73 ? -15.551 12.906 20.450 1.00 78.38 73 PHE A N 1
ATOM 559 C CA . PHE A 1 73 ? -15.143 12.356 21.728 1.00 78.38 73 PHE A CA 1
ATOM 560 C C . PHE A 1 73 ? -13.921 13.072 22.288 1.00 78.38 73 PHE A C 1
ATOM 562 O O . PHE A 1 73 ? -13.946 13.462 23.453 1.00 78.38 73 PHE A O 1
ATOM 569 N N . GLU A 1 74 ? -12.887 13.308 21.476 1.00 78.75 74 GLU A N 1
ATOM 570 C CA . GLU A 1 74 ? -11.682 14.061 21.841 1.00 78.75 74 GLU A CA 1
ATOM 571 C C . GLU A 1 74 ? -12.019 15.444 22.407 1.00 78.75 74 GLU A C 1
ATOM 573 O O . GLU A 1 74 ? -11.504 15.817 23.467 1.00 78.75 74 GLU A O 1
ATOM 578 N N . ALA A 1 75 ? -12.960 16.146 21.774 1.00 83.31 75 ALA A N 1
ATOM 579 C CA . ALA A 1 75 ? -13.374 17.492 22.152 1.00 83.31 75 ALA A CA 1
ATOM 580 C C . ALA A 1 75 ? -14.141 17.577 23.485 1.00 83.31 75 ALA A C 1
ATOM 582 O O . ALA A 1 75 ? -14.251 18.673 24.039 1.00 83.31 75 ALA A O 1
ATOM 583 N N . ILE A 1 76 ? -14.656 16.462 24.028 1.00 82.31 76 ILE A N 1
ATOM 584 C CA . ILE A 1 76 ? -15.401 16.476 25.298 1.00 82.31 76 ILE A CA 1
ATOM 585 C C . ILE A 1 76 ? -14.484 16.942 26.441 1.00 82.31 76 ILE A C 1
ATOM 587 O O . ILE A 1 76 ? -13.503 16.248 26.755 1.00 82.31 76 ILE A O 1
ATOM 591 N N . PRO A 1 77 ? -14.808 18.067 27.113 1.00 84.88 77 PRO A N 1
ATOM 592 C CA . PRO A 1 77 ? -14.024 18.561 28.235 1.00 84.88 77 PRO A CA 1
ATOM 593 C C . PRO A 1 77 ? -14.066 17.593 29.419 1.00 84.88 77 PRO A C 1
ATOM 595 O O . PRO A 1 77 ? -15.126 17.079 29.778 1.00 84.88 77 PRO A O 1
ATOM 598 N N . LYS A 1 78 ? -12.936 17.437 30.123 1.00 87.44 78 LYS A N 1
ATOM 599 C CA . LYS A 1 78 ? -12.862 16.632 31.360 1.00 87.44 78 LYS A CA 1
ATOM 600 C C . LYS A 1 78 ? -13.905 17.046 32.406 1.00 87.44 78 LYS A C 1
ATOM 602 O O . LYS A 1 78 ? -14.380 16.212 33.166 1.00 87.44 78 LYS A O 1
ATOM 607 N N . GLN A 1 79 ? -14.272 18.329 32.435 1.00 88.69 79 GLN A N 1
ATOM 608 C CA . GLN A 1 79 ? -15.293 18.856 33.340 1.00 88.69 79 GLN A CA 1
ATOM 609 C C . GLN A 1 79 ? -16.655 18.170 33.149 1.00 88.69 79 GLN A C 1
ATOM 611 O O . GLN A 1 79 ? -17.282 17.805 34.137 1.00 88.69 79 GLN A O 1
ATOM 616 N N . HIS A 1 80 ? -17.074 17.913 31.907 1.00 87.88 80 HIS A N 1
ATOM 617 C CA . HIS A 1 80 ? -18.350 17.242 31.639 1.00 87.88 80 HIS A CA 1
ATOM 618 C C . HIS A 1 80 ? -18.329 15.789 32.134 1.00 87.88 80 HIS A C 1
ATOM 620 O O . HIS A 1 80 ? -19.308 15.314 32.697 1.00 87.88 80 HIS A O 1
ATOM 626 N N . LEU A 1 81 ? -17.192 15.095 32.001 1.00 89.12 81 LEU A N 1
ATOM 627 C CA . LEU A 1 81 ? -17.026 13.730 32.520 1.00 89.12 81 LEU A CA 1
ATOM 628 C C . LEU A 1 81 ? -17.092 13.695 34.057 1.00 89.12 81 LEU A C 1
ATOM 630 O O . LEU A 1 81 ? -17.689 12.792 34.639 1.00 89.12 81 LEU A O 1
ATOM 634 N N . LYS A 1 82 ? -16.548 14.718 34.730 1.00 90.19 82 LYS A N 1
ATOM 635 C CA . LYS A 1 82 ? -16.667 14.860 36.190 1.00 90.19 82 LYS A CA 1
ATOM 636 C C . LYS A 1 82 ? -18.108 15.101 36.632 1.00 90.19 82 LYS A C 1
ATOM 638 O O . LYS A 1 82 ? -18.520 14.564 37.656 1.00 90.19 82 LYS A O 1
ATOM 643 N N . GLU A 1 83 ? -18.871 15.885 35.879 1.00 89.25 83 GLU A N 1
ATOM 644 C CA . GLU A 1 83 ? -20.293 16.119 36.157 1.00 89.25 83 GLU A CA 1
ATOM 645 C C . GLU A 1 83 ? -21.122 14.845 35.945 1.00 89.25 83 GLU A C 1
ATOM 647 O O . GLU A 1 83 ? -21.971 14.526 36.776 1.00 89.25 83 GLU A O 1
ATOM 652 N N . VAL A 1 84 ? -20.806 14.051 34.916 1.00 89.06 84 VAL A N 1
ATOM 653 C CA . VAL A 1 84 ? -21.385 12.711 34.709 1.00 89.06 84 VAL A CA 1
ATOM 654 C C . VAL A 1 84 ? -21.098 11.790 35.901 1.00 89.06 84 VAL A C 1
ATOM 656 O O . VAL A 1 84 ? -22.016 11.148 36.409 1.00 89.06 84 VAL A O 1
ATOM 659 N N . ASN A 1 85 ? -19.859 11.767 36.403 1.00 91.19 85 ASN A N 1
ATOM 660 C CA . ASN A 1 85 ? -19.484 10.996 37.595 1.00 91.19 85 ASN A CA 1
ATOM 661 C C . ASN A 1 85 ? -20.290 11.419 38.834 1.00 91.19 85 ASN A C 1
ATOM 663 O O . ASN A 1 85 ? -20.819 10.589 39.572 1.00 91.19 85 ASN A O 1
ATOM 667 N N . GLN A 1 86 ? -20.409 12.729 39.068 1.00 90.50 86 GLN A N 1
ATOM 668 C CA . GLN A 1 86 ? -21.194 13.258 40.184 1.00 90.50 86 GLN A CA 1
ATOM 669 C C . GLN A 1 86 ? -22.662 12.851 40.071 1.00 90.50 86 GLN A C 1
ATOM 671 O O . GLN A 1 86 ? -23.243 12.401 41.057 1.00 90.50 86 GLN A O 1
ATOM 676 N N . LEU A 1 87 ? -23.243 12.962 38.875 1.00 88.94 87 LEU A N 1
ATOM 677 C CA . LEU A 1 87 ? -24.622 12.567 38.631 1.00 88.94 87 LEU A CA 1
ATOM 678 C C . LEU A 1 87 ? -24.824 11.063 38.869 1.00 88.94 87 LEU A C 1
ATOM 680 O O . LEU A 1 87 ? -25.740 10.695 39.594 1.00 88.94 87 LEU A O 1
ATOM 684 N N . SER A 1 88 ? -23.926 10.217 38.356 1.00 89.62 88 SER A N 1
ATOM 685 C CA . SER A 1 88 ? -23.910 8.765 38.599 1.00 89.62 88 SER A CA 1
ATOM 686 C C . SER A 1 88 ? -23.879 8.426 40.094 1.00 89.62 88 SER A C 1
ATOM 688 O O . SER A 1 88 ? -24.688 7.626 40.566 1.00 89.62 88 SER A O 1
ATOM 690 N N . LYS A 1 89 ? -23.019 9.092 40.878 1.00 90.25 89 LYS A N 1
ATOM 691 C CA . LYS A 1 89 ? -22.944 8.905 42.339 1.00 90.25 89 LYS A CA 1
ATOM 692 C C . LYS A 1 89 ? -24.213 9.356 43.067 1.00 90.25 89 LYS A C 1
ATOM 694 O O . LYS A 1 89 ? -24.594 8.731 44.053 1.00 90.25 89 LYS A O 1
ATOM 699 N N . LEU A 1 90 ? -24.856 10.431 42.607 1.00 90.12 90 LEU A N 1
ATOM 700 C CA . LEU A 1 90 ? -26.093 10.950 43.201 1.00 90.12 90 LEU A CA 1
ATOM 701 C C . LEU A 1 90 ? -27.300 10.051 42.915 1.00 90.12 90 LEU A C 1
ATOM 703 O O . LEU A 1 90 ? -28.160 9.894 43.780 1.00 90.12 90 LEU A O 1
ATOM 707 N N . THR A 1 91 ? -27.372 9.472 41.717 1.00 87.69 91 THR A N 1
ATOM 708 C CA . THR A 1 91 ? -28.499 8.631 41.287 1.00 87.69 91 THR A CA 1
ATOM 709 C C . THR A 1 91 ? -28.291 7.147 41.592 1.00 87.69 91 THR A C 1
ATOM 711 O O . THR A 1 91 ? -29.257 6.381 41.610 1.00 87.69 91 THR A O 1
ATOM 714 N N . GLY A 1 92 ? -27.051 6.735 41.868 1.00 87.31 92 GLY A N 1
ATOM 715 C CA . GLY A 1 92 ? -26.676 5.333 42.049 1.00 87.31 92 GLY A CA 1
ATOM 716 C C . GLY A 1 92 ? -26.767 4.525 40.752 1.00 87.31 92 GLY A C 1
ATOM 717 O O . GLY A 1 92 ? -27.038 3.327 40.812 1.00 87.31 92 GLY A O 1
ATOM 718 N N . VAL A 1 93 ? -26.618 5.189 39.603 1.00 87.62 93 VAL A N 1
ATOM 719 C CA . VAL A 1 93 ? -26.614 4.575 38.268 1.00 87.62 93 VAL A CA 1
ATOM 720 C C . VAL A 1 93 ? -25.177 4.311 37.844 1.00 87.62 93 VAL A C 1
ATOM 722 O O . VAL A 1 93 ? -24.323 5.190 37.964 1.00 87.62 93 VAL A O 1
ATOM 725 N N . GLU A 1 94 ? -24.909 3.115 37.341 1.00 88.50 94 GLU A N 1
ATOM 726 C CA . GLU A 1 94 ? -23.603 2.717 36.824 1.00 88.50 94 GLU A CA 1
ATOM 727 C C . GLU A 1 94 ? -23.403 3.236 35.397 1.00 88.50 94 GLU A C 1
ATOM 729 O O . GLU A 1 94 ? -24.337 3.268 34.597 1.00 88.50 94 GLU A O 1
ATOM 734 N N . ILE A 1 95 ? -22.177 3.650 35.077 1.00 88.94 95 ILE A N 1
ATOM 735 C CA . ILE A 1 95 ? -21.822 4.180 33.757 1.00 88.94 95 ILE A CA 1
ATOM 736 C C . ILE A 1 95 ? -20.842 3.227 33.080 1.00 88.94 95 ILE A C 1
ATOM 738 O O . ILE A 1 95 ? -19.817 2.876 33.667 1.00 88.94 95 ILE A O 1
ATOM 742 N N . THR A 1 96 ? -21.130 2.856 31.834 1.00 90.50 96 THR A N 1
ATOM 743 C CA . THR A 1 96 ? -20.186 2.182 30.931 1.00 90.50 96 THR A CA 1
ATOM 744 C C . THR A 1 96 ? -19.797 3.120 29.788 1.00 90.50 96 THR A C 1
ATOM 746 O O . THR A 1 96 ? -20.473 4.122 29.537 1.00 90.50 96 THR A O 1
ATOM 749 N N . LEU A 1 97 ? -18.683 2.843 29.107 1.00 89.44 97 LEU A N 1
ATOM 750 C CA . LEU A 1 97 ? -18.226 3.648 27.973 1.00 89.44 97 LEU A CA 1
ATOM 751 C C . LEU A 1 97 ? -18.180 2.805 26.699 1.00 89.44 97 LEU A C 1
ATOM 753 O O . LEU A 1 97 ? -17.433 1.832 26.622 1.00 89.44 97 LEU A O 1
ATOM 757 N N . HIS A 1 98 ? -18.895 3.243 25.667 1.00 90.50 98 HIS A N 1
ATOM 758 C CA . HIS A 1 98 ? -18.676 2.764 24.309 1.00 90.50 98 HIS A CA 1
ATOM 759 C C . HIS A 1 98 ? -17.602 3.637 23.657 1.00 90.50 98 HIS A C 1
ATOM 761 O O . HIS A 1 98 ? -17.795 4.848 23.502 1.00 90.50 98 HIS A O 1
ATOM 767 N N . ALA A 1 99 ? -16.460 3.057 23.302 1.00 88.50 99 ALA A N 1
ATOM 768 C CA . ALA A 1 99 ? -15.389 3.790 22.641 1.00 88.50 99 ALA A CA 1
ATOM 769 C C . ALA A 1 99 ? -15.763 4.146 21.187 1.00 88.50 99 ALA A C 1
ATOM 771 O O . ALA A 1 99 ? -16.536 3.418 20.567 1.00 88.50 99 ALA A O 1
ATOM 772 N N . PRO A 1 100 ? -15.185 5.217 20.610 1.00 86.56 100 PRO A N 1
ATOM 773 C CA . PRO A 1 100 ? -15.380 5.555 19.203 1.00 86.56 100 PRO A CA 1
ATOM 774 C C . PRO A 1 100 ? -15.135 4.382 18.256 1.00 86.56 100 PRO A C 1
ATOM 776 O O . PRO A 1 100 ? -14.236 3.566 18.479 1.00 86.56 100 PRO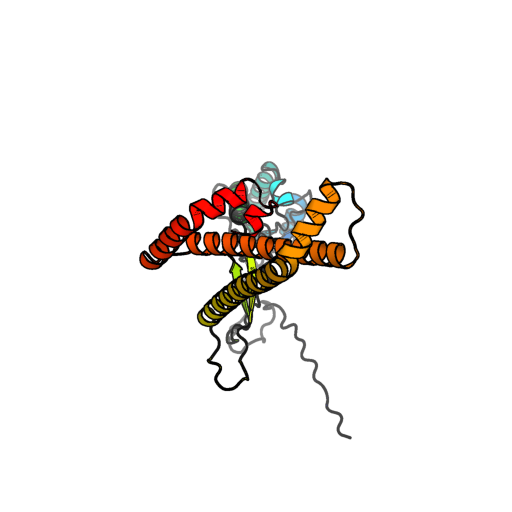 A O 1
ATOM 779 N N . VAL A 1 101 ? -15.899 4.337 17.162 1.00 86.19 101 VAL A N 1
ATOM 780 C CA . VAL A 1 101 ? -15.672 3.371 16.084 1.00 86.19 101 VAL A CA 1
ATOM 781 C C . VAL A 1 101 ? -14.351 3.722 15.399 1.00 86.19 101 VAL A C 1
ATOM 783 O O . VAL A 1 101 ? -14.251 4.698 14.659 1.00 86.19 101 VAL A O 1
ATOM 786 N N . ILE A 1 102 ? -13.320 2.932 15.685 1.00 87.62 102 ILE A N 1
ATOM 787 C CA . ILE A 1 102 ? -11.952 3.101 15.186 1.00 87.62 102 ILE A CA 1
ATOM 788 C C . ILE A 1 102 ? -11.550 1.793 14.504 1.00 87.62 102 ILE A C 1
ATOM 790 O O . ILE A 1 102 ? -11.974 0.720 14.927 1.00 87.62 102 ILE A O 1
ATOM 794 N N . GLU A 1 103 ? -10.741 1.866 13.447 1.00 89.62 103 GLU A N 1
ATOM 795 C CA . GLU A 1 103 ? -10.163 0.683 12.808 1.00 89.62 103 GLU A CA 1
ATOM 796 C C . GLU A 1 103 ? -8.772 0.379 13.402 1.00 89.62 103 GLU A C 1
ATOM 798 O O . GLU A 1 103 ? -7.792 1.033 13.030 1.00 89.62 103 GLU A O 1
ATOM 803 N N . PRO A 1 104 ? -8.651 -0.587 14.339 1.00 87.94 104 PRO A N 1
ATOM 804 C CA . PRO A 1 104 ? -7.406 -0.834 15.065 1.00 87.94 104 PRO A CA 1
ATOM 805 C C . PRO A 1 104 ? -6.335 -1.530 14.217 1.00 87.94 104 PRO A C 1
ATOM 807 O O . PRO A 1 104 ? -5.160 -1.507 14.581 1.00 87.94 104 PRO A O 1
ATOM 810 N N . SER A 1 105 ? -6.699 -2.140 13.083 1.00 87.12 105 SER A N 1
ATOM 811 C CA . SER A 1 105 ? -5.744 -2.854 12.224 1.00 87.12 105 SER A CA 1
ATOM 812 C C . SER A 1 105 ? -4.737 -1.943 11.519 1.00 87.12 105 SER A C 1
ATOM 814 O O . SER A 1 105 ? -3.755 -2.439 10.976 1.00 87.12 105 SER A O 1
ATOM 816 N N . GLY A 1 106 ? -4.969 -0.625 11.486 1.00 87.31 106 GLY A N 1
ATOM 817 C CA . GLY A 1 106 ? -4.173 0.322 10.700 1.00 87.31 106 GLY A CA 1
ATOM 818 C C . GLY A 1 106 ? -4.534 0.370 9.214 1.00 87.31 106 GLY A C 1
ATOM 819 O O . GLY A 1 106 ? -3.893 1.094 8.448 1.00 87.31 106 GLY A O 1
ATOM 820 N N . VAL A 1 107 ? -5.563 -0.365 8.792 1.00 87.69 107 VAL A N 1
ATOM 821 C CA . VAL A 1 107 ? -6.113 -0.262 7.440 1.00 87.69 107 VAL A CA 1
ATOM 822 C C . VAL A 1 107 ? -7.029 0.956 7.348 1.00 87.69 107 VAL A C 1
ATOM 824 O O . VAL A 1 107 ? -8.014 1.072 8.068 1.00 87.69 107 VAL A O 1
ATOM 827 N N . GLY A 1 108 ? -6.698 1.875 6.445 1.00 85.00 108 GLY A N 1
ATOM 828 C CA . GLY A 1 108 ? -7.542 3.004 6.062 1.00 85.00 108 GLY A CA 1
ATOM 829 C C . GLY A 1 108 ? -8.020 2.893 4.614 1.00 85.00 108 GLY A C 1
ATOM 830 O O . GLY A 1 108 ? -7.818 1.882 3.945 1.00 85.00 108 GLY A O 1
ATOM 831 N N . GLN A 1 109 ? -8.597 3.977 4.085 1.00 79.94 109 GLN A N 1
ATOM 832 C CA . GLN A 1 109 ? -9.072 4.031 2.690 1.00 79.94 109 GLN A CA 1
ATOM 833 C C . GLN A 1 109 ? -7.967 3.778 1.650 1.00 79.94 109 GLN A C 1
ATOM 835 O O . GLN A 1 109 ? -8.252 3.315 0.551 1.00 79.94 109 GLN A O 1
ATOM 840 N N . GLN A 1 110 ? -6.714 4.090 1.990 1.00 82.12 110 GLN A N 1
ATOM 841 C CA . GLN A 1 110 ? -5.549 3.923 1.115 1.00 82.12 110 GLN A CA 1
ATOM 842 C C . GLN A 1 110 ? -4.791 2.608 1.362 1.00 82.12 110 GLN A C 1
ATOM 844 O O . GLN A 1 110 ? -3.744 2.390 0.761 1.00 82.12 110 GLN A O 1
ATOM 849 N N . GLY A 1 111 ? -5.311 1.730 2.226 1.00 85.19 111 GLY A N 1
ATOM 850 C CA . GLY A 1 111 ? -4.647 0.497 2.643 1.00 85.19 111 GLY A CA 1
ATOM 851 C C . GLY A 1 111 ? -4.064 0.576 4.053 1.00 85.19 111 GLY A C 1
ATOM 852 O O . GLY A 1 111 ? -4.394 1.464 4.843 1.00 85.19 111 GLY A O 1
ATOM 853 N N . PHE A 1 112 ? -3.226 -0.400 4.381 1.00 89.50 112 PHE A N 1
ATOM 854 C CA . PHE A 1 112 ? -2.528 -0.489 5.655 1.00 89.50 112 PHE A CA 1
ATOM 855 C C . PHE A 1 112 ? -1.420 0.561 5.763 1.00 89.50 112 PHE A C 1
ATOM 857 O O . PHE A 1 112 ? -0.618 0.735 4.847 1.00 89.50 112 PHE A O 1
ATOM 864 N N . GLY A 1 113 ? -1.330 1.201 6.925 1.00 90.38 113 GLY A N 1
ATOM 865 C CA . GLY A 1 113 ? -0.199 2.042 7.287 1.00 90.38 113 GLY A CA 1
ATOM 866 C C . GLY A 1 113 ? 0.078 1.972 8.781 1.00 90.38 113 GLY A C 1
ATOM 867 O O . GLY A 1 113 ? -0.829 2.115 9.601 1.00 90.38 113 GLY A O 1
ATOM 868 N N . GLU A 1 114 ? 1.349 1.822 9.150 1.00 90.50 114 GLU A N 1
ATOM 869 C CA . GLU A 1 114 ? 1.747 1.751 10.561 1.00 90.50 114 GLU A CA 1
ATOM 870 C C . GLU A 1 114 ? 1.385 3.034 11.325 1.00 90.50 114 GLU A C 1
ATOM 872 O O . GLU A 1 114 ? 0.962 2.988 12.478 1.00 90.50 114 GLU A O 1
ATOM 877 N N . SER A 1 115 ? 1.452 4.194 10.664 1.00 92.31 115 SER A N 1
ATOM 878 C CA . SER A 1 115 ? 0.997 5.463 11.241 1.00 92.31 115 SER A CA 1
ATOM 879 C C . SER A 1 115 ? -0.485 5.446 11.617 1.00 92.31 115 SER A C 1
ATOM 881 O O . SER A 1 115 ? -0.857 6.032 12.632 1.00 92.31 115 SER A O 1
ATOM 883 N N . ASN A 1 116 ? -1.323 4.766 10.828 1.00 91.06 116 ASN A N 1
ATOM 884 C CA . ASN A 1 116 ? -2.757 4.657 11.087 1.00 91.06 116 ASN A CA 1
ATOM 885 C C . ASN A 1 116 ? -3.010 3.741 12.283 1.00 91.06 116 ASN A C 1
ATOM 887 O O . ASN A 1 116 ? -3.806 4.087 13.149 1.00 91.06 116 ASN A O 1
ATOM 891 N N . ARG A 1 117 ? -2.283 2.619 12.367 1.00 91.44 117 ARG A N 1
ATOM 892 C CA . ARG A 1 117 ? -2.338 1.693 13.506 1.00 91.44 117 ARG A CA 1
ATOM 893 C C . ARG A 1 117 ? -1.983 2.413 14.809 1.00 91.44 117 ARG A C 1
ATOM 895 O O . ARG A 1 117 ? -2.743 2.375 15.768 1.00 91.44 117 ARG A O 1
ATOM 902 N N . VAL A 1 118 ? -0.873 3.153 14.812 1.00 94.12 118 VAL A N 1
ATOM 903 C CA . VAL A 1 118 ? -0.424 3.932 15.978 1.00 94.12 118 VAL A CA 1
ATOM 904 C C . VAL A 1 118 ? -1.413 5.049 16.332 1.00 94.12 118 VAL A C 1
ATOM 906 O O . VAL A 1 118 ? -1.631 5.330 17.511 1.00 94.12 118 VAL A O 1
ATOM 909 N N . ALA A 1 119 ? -2.020 5.708 15.342 1.00 91.38 119 ALA A N 1
ATOM 910 C CA . ALA A 1 119 ? -3.054 6.712 15.591 1.00 91.38 119 ALA A CA 1
ATOM 911 C C . ALA A 1 119 ? -4.306 6.089 16.232 1.00 91.38 119 ALA A C 1
ATOM 913 O O . ALA A 1 119 ? -4.790 6.614 17.234 1.00 91.38 119 ALA A O 1
ATOM 914 N N . ALA A 1 120 ? -4.766 4.945 15.718 1.00 91.31 120 ALA A N 1
ATOM 915 C CA . ALA A 1 120 ? -5.884 4.190 16.275 1.00 91.31 120 ALA A CA 1
ATOM 916 C C . ALA A 1 120 ? -5.614 3.761 17.726 1.00 91.31 120 ALA A C 1
ATOM 918 O O . ALA A 1 120 ? -6.443 3.998 18.601 1.00 91.31 120 ALA A O 1
ATOM 919 N N . GLU A 1 121 ? -4.421 3.230 18.019 1.00 91.94 121 GLU A N 1
ATOM 920 C CA . GLU A 1 121 ? -4.017 2.880 19.388 1.00 91.94 121 GLU A CA 1
ATOM 921 C C . GLU A 1 121 ? -4.077 4.080 20.335 1.00 91.94 121 GLU A C 1
ATOM 923 O O . GLU A 1 121 ? -4.578 3.969 21.452 1.00 91.94 121 GLU A O 1
ATOM 928 N N . ARG A 1 122 ? -3.606 5.253 19.895 1.00 92.50 122 ARG A N 1
ATOM 929 C CA . ARG A 1 122 ? -3.677 6.477 20.707 1.00 92.50 122 ARG A CA 1
ATOM 930 C C . ARG A 1 122 ? -5.119 6.882 20.992 1.00 92.50 122 ARG A C 1
ATOM 932 O O . ARG A 1 122 ? -5.410 7.273 22.117 1.00 92.50 122 ARG A O 1
ATOM 939 N N . GLN A 1 123 ? -6.014 6.772 20.015 1.00 90.19 123 GLN A N 1
ATOM 940 C CA . GLN A 1 123 ? -7.434 7.075 20.209 1.00 90.19 123 GLN A CA 1
ATOM 941 C C . GLN A 1 123 ? -8.106 6.078 21.162 1.00 90.19 123 GLN A C 1
ATOM 943 O O . GLN A 1 123 ? -8.866 6.482 22.042 1.00 90.19 123 GLN A O 1
ATOM 948 N N . MET A 1 124 ? -7.766 4.790 21.062 1.00 91.62 124 MET A N 1
ATOM 949 C CA . MET A 1 124 ? -8.228 3.779 22.016 1.00 91.62 124 MET A CA 1
ATOM 950 C C . MET A 1 124 ? -7.728 4.070 23.436 1.00 91.62 124 MET A C 1
ATOM 952 O O . MET A 1 124 ? -8.506 4.021 24.388 1.00 91.62 124 MET A O 1
ATOM 956 N N . MET A 1 125 ? -6.454 4.444 23.589 1.00 92.50 125 MET A N 1
ATOM 957 C CA . MET A 1 125 ? -5.889 4.829 24.885 1.00 92.50 125 MET A CA 1
ATOM 958 C C . MET A 1 125 ? -6.571 6.064 25.471 1.00 92.50 125 MET A C 1
ATOM 960 O O . MET A 1 125 ? -6.864 6.088 26.663 1.00 92.50 125 MET A O 1
ATOM 964 N N . GLN A 1 126 ? -6.906 7.058 24.648 1.00 90.56 126 GLN A N 1
ATOM 965 C CA . GLN A 1 126 ? -7.674 8.214 25.109 1.00 90.56 126 GLN A CA 1
ATOM 966 C C . GLN A 1 126 ? -9.073 7.829 25.610 1.00 90.56 126 GLN A C 1
ATOM 968 O O . GLN A 1 126 ? -9.559 8.431 26.567 1.00 90.56 126 GLN A O 1
ATOM 973 N N . ALA A 1 127 ? -9.721 6.817 25.019 1.00 90.31 127 ALA A N 1
ATOM 974 C CA . ALA A 1 127 ? -10.981 6.288 25.544 1.00 90.31 127 ALA A CA 1
ATOM 975 C C . ALA A 1 127 ? -10.816 5.678 26.935 1.00 90.31 127 ALA A C 1
ATOM 977 O O . ALA A 1 127 ? -11.627 5.953 27.818 1.00 90.31 127 ALA A O 1
ATOM 978 N N . ILE A 1 128 ? -9.726 4.947 27.163 1.00 91.44 128 ILE A N 1
ATOM 979 C CA . ILE A 1 128 ? -9.393 4.400 28.482 1.00 91.44 128 ILE A CA 1
ATOM 980 C C . ILE A 1 128 ? -9.119 5.531 29.486 1.00 91.44 128 ILE A C 1
ATOM 982 O O . ILE A 1 128 ? -9.652 5.515 30.594 1.00 91.44 128 ILE A O 1
ATOM 986 N N . GLU A 1 129 ? -8.347 6.551 29.104 1.00 90.94 129 GLU A N 1
ATOM 987 C CA . GLU A 1 129 ? -8.074 7.708 29.967 1.00 90.94 129 GLU A CA 1
ATOM 988 C C . GLU A 1 129 ? -9.357 8.461 30.340 1.00 90.94 129 GLU A C 1
ATOM 990 O O . GLU A 1 129 ? -9.557 8.825 31.498 1.00 90.94 129 GLU A O 1
ATOM 995 N N . LYS A 1 130 ? -10.268 8.666 29.384 1.00 88.88 130 LYS A N 1
ATOM 996 C CA . LYS A 1 130 ? -11.558 9.318 29.649 1.00 88.88 130 LYS A CA 1
ATOM 997 C C . LYS A 1 130 ? -12.498 8.445 30.480 1.00 88.88 130 LYS A C 1
ATOM 999 O O . LYS A 1 130 ? -13.218 8.990 31.314 1.00 88.88 130 LYS A O 1
ATOM 1004 N N . ALA A 1 131 ? -12.460 7.122 30.322 1.00 90.88 131 ALA A N 1
ATOM 1005 C CA . ALA A 1 131 ? -13.156 6.202 31.221 1.00 90.88 131 ALA A CA 1
ATOM 1006 C C . ALA A 1 131 ? -12.638 6.333 32.660 1.00 90.88 131 ALA A C 1
ATOM 1008 O O . ALA A 1 131 ? -13.427 6.385 33.598 1.00 90.88 131 ALA A O 1
ATOM 1009 N N . HIS A 1 132 ? -11.325 6.485 32.845 1.00 91.38 132 HIS A N 1
ATOM 1010 C CA . HIS A 1 132 ? -10.764 6.746 34.168 1.00 91.38 132 HIS A CA 1
ATOM 1011 C C . HIS A 1 132 ? -11.216 8.102 34.737 1.00 91.38 132 HIS A C 1
ATOM 1013 O O . HIS A 1 132 ? -11.562 8.190 35.909 1.00 91.38 132 HIS A O 1
ATOM 1019 N N . GLU A 1 133 ? -11.303 9.158 33.923 1.00 89.12 133 GLU A N 1
ATOM 1020 C CA . GLU A 1 133 ? -11.841 10.456 34.373 1.00 89.12 133 GLU A CA 1
ATOM 1021 C C . GLU A 1 133 ? -13.332 10.380 34.766 1.00 89.12 133 GLU A C 1
ATOM 1023 O O . GLU A 1 133 ? -13.769 11.092 35.675 1.00 89.12 133 GLU A O 1
ATOM 1028 N N . LEU A 1 134 ? -14.110 9.506 34.113 1.00 88.94 134 LEU A N 1
ATOM 1029 C CA . LEU A 1 134 ? -15.516 9.246 34.445 1.00 88.94 134 LEU A CA 1
ATOM 1030 C C . LEU A 1 134 ? -15.683 8.559 35.805 1.00 88.94 134 LEU A C 1
ATOM 1032 O O . LEU A 1 134 ? -16.658 8.830 36.497 1.00 88.94 134 LEU A O 1
ATOM 1036 N N . ASN A 1 135 ? -14.752 7.703 36.224 1.00 90.50 135 ASN A N 1
ATOM 1037 C CA . ASN A 1 135 ? -14.748 7.148 37.576 1.00 90.50 135 ASN A CA 1
ATOM 1038 C C . ASN A 1 135 ? -13.322 6.785 38.020 1.00 90.50 135 ASN A C 1
ATOM 1040 O O . ASN A 1 135 ? -12.895 5.647 37.821 1.00 90.50 135 ASN A O 1
ATOM 1044 N N . PRO A 1 136 ? -12.593 7.723 38.656 1.00 89.06 136 PRO A N 1
ATOM 1045 C CA . PRO A 1 136 ? -11.188 7.509 39.011 1.00 89.06 136 PRO A CA 1
ATOM 1046 C C . PRO A 1 136 ? -10.962 6.367 40.006 1.00 89.06 136 PRO A C 1
ATOM 1048 O O . PRO A 1 136 ? -9.909 5.737 39.996 1.00 89.06 136 PRO A O 1
ATOM 1051 N N . ASP A 1 137 ? -11.956 6.099 40.854 1.00 86.50 137 ASP A N 1
ATOM 1052 C CA . ASP A 1 137 ? -11.878 5.115 41.936 1.00 86.50 137 ASP A CA 1
ATOM 1053 C C . ASP A 1 137 ? -12.586 3.792 41.588 1.00 86.50 137 ASP A C 1
ATOM 1055 O O . ASP A 1 137 ? -12.657 2.890 42.424 1.00 86.50 137 ASP A O 1
ATOM 1059 N N . GLY A 1 138 ? -13.162 3.680 40.386 1.00 81.25 138 GLY A N 1
ATOM 1060 C CA . GLY A 1 138 ? -13.986 2.543 39.981 1.00 81.25 138 GLY A CA 1
ATOM 1061 C C . GLY A 1 138 ? -13.523 1.872 38.693 1.00 81.25 138 GLY A C 1
ATOM 1062 O O . GLY A 1 138 ? -12.662 2.364 37.972 1.00 81.25 138 GLY A O 1
ATOM 1063 N N . ASN A 1 139 ? -14.139 0.727 38.396 1.00 82.25 139 ASN A N 1
ATOM 1064 C CA . ASN A 1 139 ? -13.866 -0.055 37.194 1.00 82.25 139 ASN A CA 1
ATOM 1065 C C . ASN A 1 139 ? -14.987 0.173 36.179 1.00 82.25 139 ASN A C 1
ATOM 1067 O O . ASN A 1 139 ? -16.005 -0.513 36.234 1.00 82.25 139 ASN A O 1
ATOM 1071 N N . ILE A 1 140 ? -14.813 1.137 35.274 1.00 89.69 140 ILE A N 1
ATOM 1072 C CA . ILE A 1 140 ? -15.746 1.349 34.159 1.00 89.69 140 ILE A CA 1
ATOM 1073 C C . ILE A 1 140 ? -15.430 0.348 33.037 1.00 89.69 140 ILE A C 1
ATOM 1075 O O . ILE A 1 140 ? -14.306 0.355 32.528 1.00 89.69 140 ILE A O 1
ATOM 1079 N N . PRO A 1 141 ? -16.395 -0.489 32.612 1.00 90.56 141 PRO A N 1
ATOM 1080 C CA . PRO A 1 141 ? -16.271 -1.275 31.390 1.00 90.56 141 PRO A CA 1
ATOM 1081 C C . PRO A 1 141 ? -16.171 -0.362 30.164 1.00 90.56 141 PRO A C 1
ATOM 1083 O O . PRO A 1 141 ? -16.984 0.552 29.999 1.00 90.56 141 PRO A O 1
ATOM 1086 N N . VAL A 1 142 ? -15.187 -0.632 29.302 1.00 90.31 142 VAL A N 1
ATOM 1087 C CA . VAL A 1 142 ? -15.010 0.059 28.019 1.00 90.31 142 VAL A CA 1
ATOM 1088 C C . VAL A 1 142 ? -15.192 -0.937 26.881 1.00 90.31 142 VAL A C 1
ATOM 1090 O O . VAL A 1 142 ? -14.446 -1.913 26.782 1.00 90.31 142 VAL A O 1
ATOM 1093 N N . THR A 1 143 ? -16.173 -0.681 26.021 1.00 89.62 143 THR A N 1
ATOM 1094 C CA . THR A 1 143 ? -16.488 -1.517 24.860 1.00 89.62 143 THR A CA 1
ATOM 1095 C C . THR A 1 143 ? -15.809 -0.949 23.620 1.00 89.62 143 THR A C 1
ATOM 1097 O O . THR A 1 143 ? -15.937 0.238 23.329 1.00 89.62 143 THR A O 1
ATOM 1100 N N . PHE A 1 144 ? -15.104 -1.801 22.874 1.00 88.50 144 PHE A N 1
ATOM 1101 C CA . PHE A 1 144 ? -14.498 -1.460 21.589 1.00 88.50 144 PHE A CA 1
ATOM 1102 C C . PHE A 1 144 ? -15.079 -2.335 20.486 1.00 88.50 144 PHE A C 1
ATOM 1104 O O . PHE A 1 144 ? -15.295 -3.534 20.678 1.00 88.50 144 PHE A O 1
ATOM 1111 N N . HIS A 1 145 ? -15.235 -1.757 19.300 1.00 85.50 145 HIS A N 1
ATOM 1112 C CA . HIS A 1 145 ? -15.385 -2.551 18.092 1.00 85.50 145 HIS A CA 1
ATOM 1113 C C . HIS A 1 145 ? -14.045 -3.206 17.735 1.00 85.50 145 HIS A C 1
ATOM 1115 O O . HIS A 1 145 ? -13.010 -2.543 17.701 1.00 85.50 145 HIS A O 1
ATOM 1121 N N . SER A 1 146 ? -14.059 -4.508 17.444 1.00 80.81 146 SER A N 1
ATOM 1122 C CA . SER A 1 146 ? -12.869 -5.232 16.972 1.00 80.81 146 SER A CA 1
ATOM 1123 C C . SER A 1 146 ? -12.449 -4.827 15.553 1.00 80.81 146 SER A C 1
ATOM 1125 O O . SER A 1 146 ? -11.292 -5.008 15.186 1.00 80.81 146 SER A O 1
ATOM 1127 N N . SER A 1 147 ? -13.375 -4.264 14.772 1.00 79.38 147 SER A N 1
ATOM 1128 C CA . SER A 1 147 ? -13.128 -3.607 13.489 1.00 79.38 147 SER A CA 1
ATOM 1129 C C . SER A 1 147 ? -14.123 -2.466 13.291 1.00 79.38 147 SER A C 1
ATOM 1131 O O . SER A 1 147 ? -15.299 -2.595 13.639 1.00 79.38 147 SER A O 1
ATOM 1133 N N . GLY A 1 148 ? -13.643 -1.355 12.733 1.00 73.06 148 GLY A N 1
ATOM 1134 C CA . GLY A 1 148 ? -14.430 -0.144 12.494 1.00 73.06 148 GLY A CA 1
ATOM 1135 C C . GLY A 1 148 ? -14.838 0.061 11.035 1.00 73.06 148 GLY A C 1
ATOM 1136 O O . GLY A 1 148 ? -15.657 0.931 10.748 1.00 73.06 148 GLY A O 1
ATOM 1137 N N . GLY A 1 149 ? -14.282 -0.715 10.103 1.00 69.75 149 GLY A N 1
ATOM 1138 C CA . GLY A 1 149 ? -14.583 -0.534 8.682 1.00 69.75 149 GLY A CA 1
ATOM 1139 C C . GLY A 1 149 ? -13.943 -1.533 7.727 1.00 69.75 149 GLY A C 1
ATOM 1140 O O . GLY A 1 149 ? -14.035 -1.330 6.516 1.00 69.75 149 GLY A O 1
ATOM 1141 N N . LEU A 1 150 ? -13.302 -2.598 8.222 1.00 71.94 150 LEU A N 1
ATOM 1142 C CA . LEU A 1 150 ? -12.798 -3.643 7.341 1.00 71.94 150 LEU A CA 1
ATOM 1143 C C . LEU A 1 150 ? -13.967 -4.456 6.774 1.00 71.94 150 LEU A C 1
ATOM 1145 O O . LEU A 1 150 ? -14.727 -5.054 7.538 1.00 71.94 150 LEU A O 1
ATOM 1149 N N . PRO A 1 151 ? -14.113 -4.535 5.439 1.00 58.19 151 PRO A N 1
ATOM 1150 C CA . PRO A 1 151 ? -15.064 -5.449 4.835 1.00 58.19 151 PRO A CA 1
ATOM 1151 C C . PRO A 1 151 ? -14.560 -6.881 5.035 1.00 58.19 151 PRO A C 1
ATOM 1153 O O . PRO A 1 151 ? -13.687 -7.351 4.303 1.00 58.19 151 PRO A O 1
ATOM 1156 N N . GLY A 1 152 ? -15.123 -7.565 6.023 1.00 56.94 152 GLY A N 1
ATOM 1157 C CA . GLY A 1 152 ? -14.977 -8.997 6.244 1.00 56.94 152 GLY A CA 1
ATOM 1158 C C . GLY A 1 152 ? -16.355 -9.637 6.321 1.00 56.94 152 GLY A C 1
ATOM 1159 O O . GLY A 1 152 ? -17.283 -9.061 6.889 1.00 56.94 152 GLY A O 1
ATOM 1160 N N . GLU A 1 153 ? -16.504 -10.813 5.724 1.00 56.34 153 GLU A N 1
ATOM 1161 C CA . GLU A 1 153 ? -17.697 -11.618 5.940 1.00 56.34 153 GLU A CA 1
ATOM 1162 C C . GLU A 1 153 ? -17.660 -12.126 7.385 1.00 56.34 153 GLU A C 1
ATOM 1164 O O . GLU A 1 153 ? -16.709 -12.797 7.795 1.00 56.34 153 GLU A O 1
ATOM 1169 N N . ILE A 1 154 ? -18.671 -11.770 8.183 1.00 57.31 154 ILE A N 1
ATOM 1170 C CA . ILE A 1 154 ? -18.911 -12.454 9.453 1.00 57.31 154 ILE A CA 1
ATOM 1171 C C . ILE A 1 154 ? -19.357 -13.856 9.057 1.00 57.31 154 ILE A C 1
ATOM 1173 O O . ILE A 1 154 ? -20.506 -14.064 8.673 1.00 57.31 154 ILE A O 1
ATOM 1177 N N . THR A 1 155 ? -18.422 -14.801 9.073 1.00 57.81 155 THR A N 1
ATOM 1178 C CA . THR A 1 155 ? -18.733 -16.193 8.765 1.00 57.81 155 THR A CA 1
ATOM 1179 C C . THR A 1 155 ? -19.677 -16.721 9.835 1.00 57.81 155 THR A C 1
ATOM 1181 O O . THR A 1 155 ? -19.384 -16.678 11.032 1.00 57.81 155 THR A O 1
ATOM 1184 N N . GLU A 1 156 ? -20.849 -17.194 9.411 1.00 62.34 156 GLU A N 1
ATOM 1185 C CA . GLU A 1 156 ? -21.737 -17.923 10.311 1.00 62.34 156 GLU A CA 1
ATOM 1186 C C . GLU A 1 156 ? -20.996 -19.160 10.844 1.00 62.34 156 GLU A C 1
ATOM 1188 O O . GLU A 1 156 ? -20.249 -19.798 10.091 1.00 62.34 156 GLU A O 1
ATOM 1193 N N . PRO A 1 157 ? -21.196 -19.538 12.118 1.00 57.69 157 PRO A N 1
ATOM 1194 C CA . PRO A 1 157 ? -20.605 -20.751 12.665 1.00 57.69 157 PRO A CA 1
ATOM 1195 C C . PRO A 1 157 ? -20.903 -21.963 11.766 1.00 57.69 157 PRO A C 1
ATOM 1197 O O . PRO A 1 157 ? -22.056 -22.344 11.590 1.00 57.69 157 PRO A O 1
ATOM 1200 N N . GLY A 1 158 ? -19.858 -22.563 11.188 1.00 65.38 158 GLY A N 1
ATOM 1201 C CA . GLY A 1 158 ? -19.969 -23.721 10.292 1.00 65.38 158 GLY A CA 1
ATOM 1202 C C . GLY A 1 158 ? -19.930 -23.414 8.789 1.00 65.38 158 GLY A C 1
ATOM 1203 O O . GLY A 1 158 ? -19.896 -24.362 8.006 1.00 65.38 158 GLY A O 1
ATOM 1204 N N . LYS A 1 159 ? -19.885 -22.141 8.370 1.00 70.12 159 LYS A N 1
ATOM 1205 C CA . LYS A 1 159 ? -19.590 -21.765 6.976 1.00 70.12 159 LYS A CA 1
ATOM 1206 C C . LYS A 1 159 ? -18.084 -21.629 6.753 1.00 70.12 159 LYS A C 1
ATOM 1208 O O . LYS A 1 159 ? -17.362 -21.103 7.599 1.00 70.12 159 LYS A O 1
ATOM 1213 N N . GLU A 1 160 ? -17.615 -22.120 5.610 1.00 70.12 160 GLU A N 1
ATOM 1214 C CA . GLU A 1 160 ? -16.222 -21.963 5.193 1.00 70.12 160 GLU A CA 1
ATOM 1215 C C . GLU A 1 160 ? -15.934 -20.502 4.827 1.00 70.12 160 GLU A C 1
ATOM 1217 O O . GLU A 1 160 ? -16.788 -19.798 4.292 1.00 70.12 160 GLU A O 1
ATOM 1222 N N . ILE A 1 161 ? -14.720 -20.043 5.132 1.00 73.56 161 ILE A N 1
ATOM 1223 C CA . ILE A 1 161 ? -14.266 -18.694 4.792 1.00 73.56 161 ILE A CA 1
ATOM 1224 C C . ILE A 1 161 ? -14.132 -18.612 3.270 1.00 73.56 161 ILE A C 1
ATOM 1226 O O . ILE A 1 161 ? -13.277 -19.285 2.697 1.00 73.56 161 ILE A O 1
ATOM 1230 N N . GLU A 1 162 ? -14.947 -17.785 2.615 1.00 78.12 162 GLU A N 1
ATOM 1231 C CA . GLU A 1 162 ? -14.919 -17.654 1.153 1.00 78.12 162 GLU A CA 1
ATOM 1232 C C . GLU A 1 162 ? -13.843 -16.691 0.648 1.00 78.12 162 GLU A C 1
ATOM 1234 O O . GLU A 1 162 ? -13.394 -16.819 -0.493 1.00 78.12 162 GLU A O 1
ATOM 1239 N N . GLU A 1 163 ? -13.417 -15.728 1.467 1.00 82.38 163 GLU A N 1
ATOM 1240 C CA . GLU A 1 163 ? -12.428 -14.715 1.101 1.00 82.38 163 GLU A CA 1
ATOM 1241 C C . GLU A 1 163 ? -11.546 -14.334 2.293 1.00 82.38 163 GLU A C 1
ATOM 1243 O O . GLU A 1 163 ? -12.013 -14.227 3.426 1.00 82.38 163 GLU A O 1
ATOM 1248 N N . VAL A 1 164 ? -10.266 -14.066 2.031 1.00 84.06 164 VAL A N 1
ATOM 1249 C CA . VAL A 1 164 ? -9.330 -13.551 3.040 1.00 84.06 164 VAL A CA 1
ATOM 1250 C C . VAL A 1 164 ? -8.695 -12.262 2.550 1.00 84.06 164 VAL A C 1
ATOM 1252 O O . VAL A 1 164 ? -8.227 -12.177 1.415 1.00 84.06 164 VAL A O 1
ATOM 1255 N N . MET A 1 165 ? -8.670 -11.249 3.417 1.00 83.56 165 MET A N 1
ATOM 1256 C CA . MET A 1 165 ? -7.941 -10.014 3.157 1.00 83.56 165 MET A CA 1
ATOM 1257 C C . MET A 1 165 ? -6.451 -10.214 3.430 1.00 83.56 165 MET A C 1
ATOM 1259 O O . MET A 1 165 ? -6.063 -10.760 4.460 1.00 83.56 165 MET A O 1
ATOM 1263 N N . VAL A 1 166 ? -5.616 -9.739 2.514 1.00 87.62 166 VAL A N 1
ATOM 1264 C CA . VAL A 1 166 ? -4.158 -9.791 2.605 1.00 87.62 166 VAL A CA 1
ATOM 1265 C C . VAL A 1 166 ? -3.577 -8.416 2.317 1.00 87.62 166 VAL A C 1
ATOM 1267 O O . VAL A 1 166 ? -4.096 -7.673 1.485 1.00 87.62 166 VAL A O 1
ATOM 1270 N N . ILE A 1 167 ? -2.497 -8.070 3.009 1.00 86.88 167 ILE A N 1
ATOM 1271 C CA . ILE A 1 167 ? -1.815 -6.786 2.855 1.00 86.88 167 ILE A CA 1
ATOM 1272 C C . ILE A 1 167 ? -0.492 -7.023 2.138 1.00 86.88 167 ILE A C 1
ATOM 1274 O O . ILE A 1 167 ? 0.299 -7.869 2.556 1.00 86.88 167 ILE A O 1
ATOM 1278 N N . ASN A 1 168 ? -0.237 -6.264 1.075 1.00 87.19 168 ASN A N 1
ATOM 1279 C CA . ASN A 1 168 ? 1.085 -6.205 0.470 1.00 87.19 168 ASN A CA 1
ATOM 1280 C C . ASN A 1 168 ? 1.993 -5.334 1.366 1.00 87.19 168 ASN A C 1
ATOM 1282 O O . ASN A 1 168 ? 1.697 -4.151 1.541 1.00 87.19 168 ASN A O 1
ATOM 1286 N N . PRO A 1 169 ? 3.082 -5.880 1.935 1.00 84.00 169 PRO A N 1
ATOM 1287 C CA . PRO A 1 169 ? 3.903 -5.160 2.909 1.00 84.00 169 PRO A CA 1
ATOM 1288 C C . PRO A 1 169 ? 4.704 -4.001 2.300 1.00 84.00 169 PRO A C 1
ATOM 1290 O O . PRO A 1 169 ? 5.001 -3.043 3.007 1.00 84.00 169 PRO A O 1
ATOM 1293 N N . ASP A 1 170 ? 5.027 -4.060 1.005 1.00 82.19 170 ASP A N 1
ATOM 1294 C CA . ASP A 1 170 ? 5.810 -3.026 0.319 1.00 82.19 170 ASP A CA 1
ATOM 1295 C C . ASP A 1 170 ? 4.961 -1.793 -0.028 1.00 82.19 170 ASP A C 1
ATOM 1297 O O . ASP A 1 170 ? 5.456 -0.667 -0.025 1.00 82.19 170 ASP A O 1
ATOM 1301 N N . THR A 1 171 ? 3.679 -2.002 -0.336 1.00 84.81 171 THR A N 1
ATOM 1302 C CA . THR A 1 171 ? 2.769 -0.942 -0.814 1.00 84.81 171 THR A CA 1
ATOM 1303 C C . THR A 1 171 ? 1.692 -0.551 0.194 1.00 84.81 171 THR A C 1
ATOM 1305 O O . THR A 1 171 ? 1.048 0.479 0.022 1.00 84.81 171 THR A O 1
ATOM 1308 N N . GLY A 1 172 ? 1.443 -1.381 1.210 1.00 85.94 172 GLY A N 1
ATOM 1309 C CA . GLY A 1 172 ? 0.295 -1.257 2.112 1.00 85.94 172 GLY A CA 1
ATOM 1310 C C . GLY A 1 172 ? -1.045 -1.627 1.465 1.00 85.94 172 GLY A C 1
ATOM 1311 O O . GLY A 1 172 ? -2.077 -1.596 2.135 1.00 85.94 172 GLY A O 1
ATOM 1312 N N . ALA A 1 173 ? -1.069 -1.999 0.181 1.00 86.50 173 ALA A N 1
ATOM 1313 C CA . ALA A 1 173 ? -2.307 -2.286 -0.531 1.00 86.50 173 ALA A CA 1
ATOM 1314 C C . ALA A 1 173 ? -3.023 -3.510 0.058 1.00 86.50 173 ALA A C 1
ATOM 1316 O O . ALA A 1 173 ? -2.435 -4.588 0.196 1.00 86.50 173 ALA A O 1
ATOM 1317 N N . ALA A 1 174 ? -4.311 -3.344 0.364 1.00 84.12 174 ALA A N 1
ATOM 1318 C CA . ALA A 1 174 ? -5.184 -4.426 0.795 1.00 84.12 174 ALA A CA 1
ATOM 1319 C C . ALA A 1 174 ? -5.809 -5.119 -0.421 1.00 84.12 174 ALA A C 1
ATOM 1321 O O . ALA A 1 174 ? -6.435 -4.476 -1.262 1.00 84.12 174 ALA A O 1
ATOM 1322 N N . ASN A 1 175 ? -5.659 -6.436 -0.498 1.00 84.50 175 ASN A N 1
ATOM 1323 C CA . ASN A 1 175 ? -6.231 -7.284 -1.536 1.00 84.50 175 ASN A CA 1
ATOM 1324 C C . ASN A 1 175 ? -7.103 -8.365 -0.899 1.00 84.50 175 ASN A C 1
ATOM 1326 O O . ASN A 1 175 ? -6.933 -8.696 0.273 1.00 84.50 175 ASN A O 1
ATOM 1330 N N . LYS A 1 176 ? -8.024 -8.938 -1.673 1.00 85.25 176 LYS A N 1
ATOM 1331 C CA . LYS A 1 176 ? -8.824 -10.090 -1.251 1.00 85.25 176 LYS A CA 1
ATOM 1332 C C . LYS A 1 176 ? -8.442 -11.313 -2.066 1.00 85.25 176 LYS A C 1
ATOM 1334 O O . LYS A 1 176 ? -8.344 -11.233 -3.287 1.00 85.25 176 LYS A O 1
ATOM 1339 N N . ILE A 1 177 ? -8.256 -12.435 -1.386 1.00 85.38 177 ILE A N 1
ATOM 1340 C CA . ILE A 1 177 ? -8.018 -13.735 -2.004 1.00 85.38 177 ILE A CA 1
ATOM 1341 C C . ILE A 1 177 ? -9.300 -14.553 -1.880 1.00 85.38 177 ILE A C 1
ATOM 1343 O O . ILE A 1 177 ? -9.693 -14.862 -0.752 1.00 85.38 177 ILE A O 1
ATOM 1347 N N . PRO A 1 178 ? -9.946 -14.926 -2.998 1.00 82.25 178 PRO A N 1
ATOM 1348 C CA . PRO A 1 178 ? -11.068 -15.845 -2.962 1.00 82.25 178 PRO A CA 1
ATOM 1349 C C . PRO A 1 178 ? -10.573 -17.265 -2.667 1.00 82.25 178 PRO A C 1
ATOM 1351 O O . PRO A 1 178 ? -9.708 -17.795 -3.360 1.00 82.25 178 PRO A O 1
ATOM 1354 N N . LEU A 1 179 ? -11.168 -17.903 -1.665 1.00 82.62 179 LEU A N 1
ATOM 1355 C CA . LEU A 1 179 ? -10.938 -19.297 -1.277 1.00 82.62 179 LEU A CA 1
ATOM 1356 C C . LEU A 1 179 ? -11.955 -20.263 -1.900 1.00 82.62 179 LEU A C 1
ATOM 1358 O O . LEU A 1 179 ? -12.050 -21.422 -1.508 1.00 82.62 179 LEU A O 1
ATOM 1362 N N . LYS A 1 180 ? -12.710 -19.795 -2.898 1.00 75.75 180 LYS A N 1
ATOM 1363 C CA . LYS A 1 180 ? -13.772 -20.565 -3.551 1.00 75.75 180 LYS A CA 1
ATOM 1364 C C . LYS A 1 180 ? -13.254 -21.884 -4.117 1.00 75.75 180 LYS A C 1
ATOM 1366 O O . LYS A 1 180 ? -12.129 -21.982 -4.620 1.00 75.75 180 LYS A O 1
ATOM 1371 N N . LYS A 1 181 ? -14.133 -22.887 -4.089 1.00 73.69 181 LYS A N 1
ATOM 1372 C CA . LYS A 1 181 ? -13.872 -24.189 -4.695 1.00 73.69 181 LYS A CA 1
ATOM 1373 C C . LYS A 1 181 ? -13.601 -24.026 -6.188 1.00 73.69 181 LYS A C 1
ATOM 1375 O O . LYS A 1 181 ? -14.388 -23.433 -6.927 1.00 73.69 181 LYS A O 1
ATOM 1380 N N . ARG A 1 182 ? -12.474 -24.577 -6.613 1.00 77.81 182 ARG A N 1
ATOM 1381 C CA . ARG A 1 182 ? -12.049 -24.630 -8.004 1.00 77.81 182 ARG A CA 1
ATOM 1382 C C . ARG A 1 182 ? -12.743 -25.774 -8.737 1.00 77.81 182 ARG A C 1
ATOM 1384 O O . ARG A 1 182 ? -12.960 -26.845 -8.175 1.00 77.81 182 ARG A O 1
ATOM 1391 N N . TYR A 1 183 ? -13.116 -25.526 -9.991 1.00 80.19 183 TYR A N 1
ATOM 1392 C CA . TYR A 1 183 ? -13.836 -26.492 -10.831 1.00 80.19 183 TYR A CA 1
ATOM 1393 C C . TYR A 1 183 ? -12.965 -27.081 -11.946 1.00 80.19 183 TYR A C 1
ATOM 1395 O O . TYR A 1 183 ? -13.405 -28.008 -12.627 1.00 80.19 183 TYR A O 1
ATOM 1403 N N . PHE A 1 184 ? -11.754 -26.556 -12.165 1.00 82.81 184 PHE A N 1
ATOM 1404 C CA . PHE A 1 184 ? -10.888 -27.043 -13.231 1.00 82.81 184 PHE A CA 1
ATOM 1405 C C . PHE A 1 184 ? -10.159 -28.331 -12.796 1.00 82.81 184 PHE A C 1
ATOM 1407 O O . PHE A 1 184 ? -9.632 -28.392 -11.683 1.00 82.81 184 PHE A O 1
ATOM 1414 N N . PRO A 1 185 ? -10.118 -29.383 -13.638 1.00 81.94 185 PRO A N 1
ATOM 1415 C CA . PRO A 1 185 ? -9.440 -30.629 -13.291 1.00 81.94 185 PRO A CA 1
ATOM 1416 C C . PRO A 1 185 ? -7.948 -30.430 -12.988 1.00 81.94 185 PRO A C 1
ATOM 1418 O O . PRO A 1 185 ? -7.237 -29.786 -13.756 1.00 81.94 185 PRO A O 1
ATOM 1421 N N . GLY A 1 186 ? -7.468 -31.046 -11.904 1.00 77.81 186 GLY A N 1
ATOM 1422 C CA . GLY A 1 186 ? -6.064 -30.968 -11.481 1.00 77.81 186 GLY A CA 1
ATOM 1423 C C . GLY A 1 186 ? -5.732 -29.780 -10.575 1.00 77.81 186 GLY A C 1
ATOM 1424 O O . GLY A 1 186 ? -4.574 -29.626 -10.199 1.00 77.81 186 GLY A O 1
ATOM 1425 N N . GLU A 1 187 ? -6.719 -28.960 -10.207 1.00 79.44 187 GLU A N 1
ATOM 1426 C CA . GLU A 1 187 ? -6.540 -27.936 -9.181 1.00 79.44 187 GLU A CA 1
ATOM 1427 C C . GLU A 1 187 ? -6.734 -28.535 -7.778 1.00 79.44 187 GLU A C 1
ATOM 1429 O O . GLU A 1 187 ? -7.737 -29.195 -7.501 1.00 79.44 187 GLU A O 1
ATOM 1434 N N . ASP A 1 188 ? -5.752 -28.313 -6.902 1.00 73.56 188 ASP A N 1
ATOM 1435 C CA . ASP A 1 188 ? -5.817 -28.685 -5.487 1.00 73.56 188 ASP A CA 1
ATOM 1436 C C . ASP A 1 188 ? -6.914 -27.905 -4.742 1.00 73.56 188 ASP A C 1
ATOM 1438 O O . ASP A 1 188 ? -7.316 -26.813 -5.156 1.00 73.56 188 ASP A O 1
ATOM 1442 N N . GLU A 1 189 ? -7.327 -28.424 -3.579 1.00 73.50 189 GLU A N 1
ATOM 1443 C CA . GLU A 1 189 ? -8.099 -27.644 -2.608 1.00 73.50 189 GLU A CA 1
ATOM 1444 C C . GLU A 1 189 ? -7.384 -26.332 -2.258 1.00 73.50 189 GLU A C 1
ATOM 1446 O O . GLU A 1 189 ? -6.187 -26.294 -1.937 1.00 73.50 189 GLU A O 1
ATOM 1451 N N . THR A 1 190 ? -8.154 -25.250 -2.335 1.00 73.56 190 THR A N 1
ATOM 1452 C CA . THR A 1 190 ? -7.700 -23.883 -2.120 1.00 73.56 190 THR A CA 1
ATOM 1453 C C . THR A 1 190 ? -7.394 -23.670 -0.637 1.00 73.56 190 THR A C 1
ATOM 1455 O O . THR A 1 190 ? -8.262 -23.846 0.213 1.00 73.56 190 THR A O 1
ATOM 1458 N N . ASN A 1 191 ? -6.171 -23.249 -0.305 1.00 84.31 191 ASN A N 1
ATOM 1459 C CA . ASN A 1 191 ? -5.866 -22.707 1.019 1.00 84.31 191 ASN A CA 1
ATOM 1460 C C . ASN A 1 191 ? -5.132 -21.366 0.892 1.00 84.31 191 ASN A C 1
ATOM 1462 O O . ASN A 1 191 ? -4.466 -21.100 -0.109 1.00 84.31 191 ASN A O 1
ATOM 1466 N N . VAL A 1 192 ? -5.243 -20.526 1.925 1.00 85.62 192 VAL A N 1
ATOM 1467 C CA . VAL A 1 192 ? -4.707 -19.152 1.918 1.00 85.62 192 VAL A CA 1
ATOM 1468 C C . VAL A 1 192 ? -3.221 -19.121 1.565 1.00 85.62 192 VAL A C 1
ATOM 1470 O O . VAL A 1 192 ? -2.787 -18.290 0.774 1.00 85.62 192 VAL A O 1
ATOM 1473 N N . LYS A 1 193 ? -2.433 -20.040 2.133 1.00 87.31 193 LYS A N 1
ATOM 1474 C CA . LYS A 1 193 ? -0.979 -20.065 1.947 1.00 87.31 193 LYS A CA 1
ATOM 1475 C C . LYS A 1 193 ? -0.586 -20.409 0.508 1.00 87.31 193 LYS A C 1
ATOM 1477 O O . LYS A 1 193 ? 0.232 -19.703 -0.067 1.00 87.31 193 LYS A O 1
ATOM 1482 N N . LYS A 1 194 ? -1.184 -21.452 -0.075 1.00 87.44 194 LYS A N 1
ATOM 1483 C CA . LYS A 1 194 ? -0.942 -21.865 -1.464 1.00 87.44 194 LYS A CA 1
ATOM 1484 C C . LYS A 1 194 ? -1.375 -20.778 -2.440 1.00 87.44 194 LYS A C 1
ATOM 1486 O O . LYS A 1 194 ? -0.670 -20.524 -3.408 1.00 87.44 194 LYS A O 1
ATOM 1491 N N . GLU A 1 195 ? -2.503 -20.117 -2.183 1.00 87.69 195 GLU A N 1
ATOM 1492 C CA . GLU A 1 195 ? -2.961 -19.013 -3.031 1.00 87.69 195 GLU A CA 1
ATOM 1493 C C . GLU A 1 195 ? -2.041 -17.800 -2.949 1.00 87.69 195 GLU A C 1
ATOM 1495 O O . GLU A 1 195 ? -1.706 -17.225 -3.979 1.00 87.69 195 GLU A O 1
ATOM 1500 N N . LEU A 1 196 ? -1.563 -17.450 -1.755 1.00 89.62 196 LEU A N 1
ATOM 1501 C CA . LEU A 1 196 ? -0.555 -16.405 -1.591 1.00 89.62 196 LEU A CA 1
ATOM 1502 C C . LEU A 1 196 ? 0.746 -16.740 -2.325 1.00 89.62 196 LEU A C 1
ATOM 1504 O O . LEU A 1 196 ? 1.282 -15.893 -3.034 1.00 89.62 196 LEU A O 1
ATOM 1508 N N . GLU A 1 197 ? 1.247 -17.967 -2.178 1.00 89.88 197 GLU A N 1
ATOM 1509 C CA . GLU A 1 197 ? 2.448 -18.433 -2.879 1.00 89.88 197 GLU A CA 1
ATOM 1510 C C . GLU A 1 197 ? 2.265 -18.369 -4.398 1.00 89.88 197 GLU A C 1
ATOM 1512 O O . GLU A 1 197 ? 3.133 -17.841 -5.093 1.00 89.88 197 GLU A O 1
ATOM 1517 N N . LYS A 1 198 ? 1.112 -18.822 -4.903 1.00 89.19 198 LYS A N 1
ATOM 1518 C CA . LYS A 1 198 ? 0.762 -18.758 -6.324 1.00 89.19 198 LYS A CA 1
ATOM 1519 C C . LYS A 1 198 ? 0.688 -17.319 -6.827 1.00 89.19 198 LYS A C 1
ATOM 1521 O O . LYS A 1 198 ? 1.321 -17.011 -7.825 1.00 89.19 198 LYS A O 1
ATOM 1526 N N . ILE A 1 199 ? -0.022 -16.429 -6.130 1.00 89.94 199 ILE A N 1
ATOM 1527 C CA . ILE A 1 199 ? -0.133 -15.010 -6.503 1.00 89.94 199 ILE A CA 1
ATOM 1528 C C . ILE A 1 199 ? 1.250 -14.361 -6.552 1.00 89.94 199 ILE A C 1
ATOM 1530 O O . ILE A 1 199 ? 1.573 -13.691 -7.529 1.00 89.94 199 ILE A O 1
ATOM 1534 N N . ASN A 1 200 ? 2.081 -14.588 -5.533 1.00 90.44 200 ASN A N 1
ATOM 1535 C CA . ASN A 1 200 ? 3.433 -14.040 -5.487 1.00 90.44 200 ASN A CA 1
ATOM 1536 C C . ASN A 1 200 ? 4.299 -14.584 -6.633 1.00 90.44 200 ASN A C 1
ATOM 1538 O O . ASN A 1 200 ? 5.034 -13.826 -7.263 1.00 90.44 200 ASN A O 1
ATOM 1542 N N . GLN A 1 201 ? 4.200 -15.883 -6.930 1.00 92.56 201 GLN A N 1
ATOM 1543 C CA . GLN A 1 201 ? 4.929 -16.509 -8.030 1.00 92.56 201 GLN A CA 1
ATOM 1544 C C . GLN A 1 201 ? 4.460 -15.990 -9.393 1.00 92.56 201 GLN A C 1
ATOM 1546 O O . GLN A 1 201 ? 5.296 -15.640 -10.224 1.00 92.56 201 GLN A O 1
ATOM 1551 N N . ASP A 1 202 ? 3.151 -15.913 -9.619 1.00 92.88 202 ASP A N 1
ATOM 1552 C CA . ASP A 1 202 ? 2.561 -15.429 -10.864 1.00 92.88 202 ASP A CA 1
ATOM 1553 C C . ASP A 1 202 ? 2.942 -13.962 -11.097 1.00 92.88 202 ASP A C 1
ATOM 1555 O O . ASP A 1 202 ? 3.416 -13.621 -12.178 1.00 92.88 202 ASP A O 1
ATOM 1559 N N . GLN A 1 203 ? 2.842 -13.111 -10.068 1.00 92.00 203 GLN A N 1
ATOM 1560 C CA . GLN A 1 203 ? 3.287 -11.715 -10.131 1.00 92.00 203 GLN A CA 1
ATOM 1561 C C . GLN A 1 203 ? 4.782 -11.607 -10.443 1.00 92.00 203 GLN A C 1
ATOM 1563 O O . GLN A 1 203 ? 5.180 -10.820 -11.301 1.00 92.00 203 GLN A O 1
ATOM 1568 N N . TRP A 1 204 ? 5.618 -12.409 -9.781 1.00 93.50 204 TRP A N 1
ATOM 1569 C CA . TRP A 1 204 ? 7.057 -12.419 -10.032 1.00 93.50 204 TRP A CA 1
ATOM 1570 C C . TRP A 1 204 ? 7.381 -12.823 -11.475 1.00 93.50 204 TRP A C 1
ATOM 1572 O O . TRP A 1 204 ? 8.134 -12.135 -12.166 1.00 93.50 204 TRP A O 1
ATOM 1582 N N . VAL A 1 205 ? 6.779 -13.912 -11.958 1.00 95.81 205 VAL A N 1
ATOM 1583 C CA . VAL A 1 205 ? 6.976 -14.413 -13.324 1.00 95.81 205 VAL A CA 1
ATOM 1584 C C . VAL A 1 205 ? 6.481 -13.403 -14.357 1.00 95.81 205 VAL A C 1
ATOM 1586 O O . VAL A 1 205 ? 7.182 -13.161 -15.338 1.00 95.81 205 VAL A O 1
ATOM 1589 N N . GLU A 1 206 ? 5.314 -12.797 -14.145 1.00 96.19 206 GLU A N 1
ATOM 1590 C CA . GLU A 1 206 ? 4.756 -11.773 -15.031 1.00 96.19 206 GLU A CA 1
ATOM 1591 C C . GLU A 1 206 ? 5.680 -10.551 -15.116 1.00 96.19 206 GLU A C 1
ATOM 1593 O O . GLU A 1 206 ? 5.991 -10.078 -16.209 1.00 96.19 206 GLU A O 1
ATOM 1598 N N . ASN A 1 207 ? 6.206 -10.083 -13.982 1.00 94.75 207 ASN A N 1
ATOM 1599 C CA . ASN A 1 207 ? 7.131 -8.953 -13.962 1.00 94.75 207 ASN A CA 1
ATOM 1600 C C . ASN A 1 207 ? 8.438 -9.260 -14.710 1.00 94.75 207 ASN A C 1
ATOM 1602 O O . ASN A 1 207 ? 8.901 -8.436 -15.498 1.00 94.75 207 ASN A O 1
ATOM 1606 N N . ILE A 1 208 ? 9.007 -10.457 -14.532 1.00 95.00 208 ILE A N 1
ATOM 1607 C CA . ILE A 1 208 ? 10.208 -10.889 -15.267 1.00 95.00 208 ILE A CA 1
ATOM 1608 C C . ILE A 1 208 ? 9.922 -11.022 -16.770 1.00 95.00 208 ILE A C 1
ATOM 1610 O O . ILE A 1 208 ? 10.742 -10.616 -17.597 1.00 95.00 208 ILE A O 1
ATOM 1614 N N . ARG A 1 209 ? 8.751 -11.554 -17.145 1.00 96.38 209 ARG A N 1
ATOM 1615 C CA . ARG A 1 209 ? 8.314 -11.621 -18.549 1.00 96.38 209 ARG A CA 1
ATOM 1616 C C . ARG A 1 209 ? 8.191 -10.234 -19.162 1.00 96.38 209 ARG A C 1
ATOM 1618 O O . ARG A 1 209 ? 8.639 -10.056 -20.289 1.00 96.38 209 ARG A O 1
ATOM 1625 N N . ASN A 1 210 ? 7.638 -9.267 -18.432 1.00 95.12 210 ASN A N 1
ATOM 1626 C CA . ASN A 1 210 ? 7.517 -7.886 -18.893 1.00 95.12 210 ASN A CA 1
ATOM 1627 C C . ASN A 1 210 ? 8.891 -7.261 -19.152 1.00 95.12 210 ASN A C 1
ATOM 1629 O O . ASN A 1 210 ? 9.114 -6.754 -20.250 1.00 95.12 210 ASN A O 1
ATOM 1633 N N . VAL A 1 211 ? 9.836 -7.397 -18.214 1.00 96.44 211 VAL A N 1
ATOM 1634 C CA . VAL A 1 211 ? 11.230 -6.9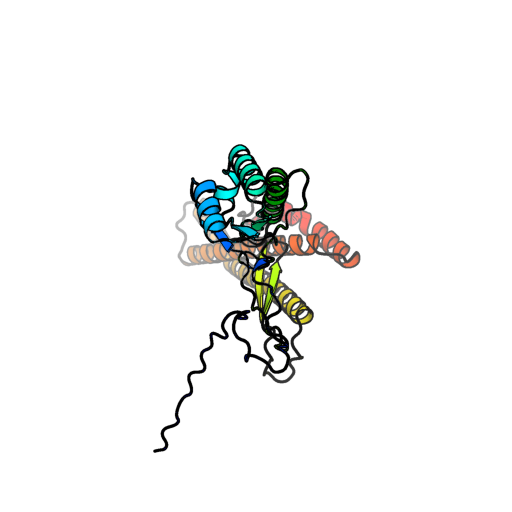61 -18.415 1.00 96.44 211 VAL A CA 1
ATOM 1635 C C . VAL A 1 211 ? 11.811 -7.595 -19.678 1.00 96.44 211 VAL A C 1
ATOM 1637 O O . VAL A 1 211 ? 12.268 -6.895 -20.575 1.00 96.44 211 VAL A O 1
ATOM 1640 N N . SER A 1 212 ? 11.734 -8.923 -19.802 1.00 96.25 212 SER A N 1
ATOM 1641 C CA . SER A 1 212 ? 12.279 -9.633 -20.964 1.00 96.25 212 SER A CA 1
ATOM 1642 C C . SER A 1 212 ? 11.622 -9.207 -22.283 1.00 96.25 212 SER A C 1
ATOM 1644 O O . SER A 1 212 ? 12.316 -9.041 -23.287 1.00 96.25 212 SER A O 1
ATOM 1646 N N . HIS A 1 213 ? 10.305 -9.000 -22.285 1.00 96.56 213 HIS A N 1
ATOM 1647 C CA . HIS A 1 213 ? 9.552 -8.554 -23.449 1.00 96.56 213 HIS A CA 1
ATOM 1648 C C . HIS A 1 213 ? 10.001 -7.160 -23.896 1.00 96.56 213 HIS A C 1
ATOM 1650 O O . HIS A 1 213 ? 10.418 -6.993 -25.040 1.00 96.56 213 HIS A O 1
ATOM 1656 N N . TYR A 1 214 ? 9.978 -6.168 -23.003 1.00 96.31 214 TYR A N 1
ATOM 1657 C CA . TYR A 1 214 ? 10.362 -4.801 -23.357 1.00 96.31 214 TYR A CA 1
ATOM 1658 C C . TYR A 1 214 ? 11.849 -4.675 -23.690 1.00 96.31 214 TYR A C 1
ATOM 1660 O O . TYR A 1 214 ? 12.186 -3.943 -24.620 1.00 96.31 214 TYR A O 1
ATOM 1668 N N . ALA A 1 215 ? 12.721 -5.428 -23.010 1.00 96.00 215 ALA A N 1
ATOM 1669 C CA . ALA A 1 215 ? 14.133 -5.514 -23.365 1.00 96.00 215 ALA A CA 1
ATOM 1670 C C . ALA A 1 215 ? 14.315 -6.018 -24.802 1.00 96.00 215 ALA A C 1
ATOM 1672 O O . ALA A 1 215 ? 14.949 -5.350 -25.612 1.00 96.00 215 ALA A O 1
ATOM 1673 N N . SER A 1 216 ? 13.698 -7.153 -25.147 1.00 96.31 216 SER A N 1
ATOM 1674 C CA . SER A 1 216 ? 13.850 -7.766 -26.470 1.00 96.31 216 SER A CA 1
ATOM 1675 C C . SER A 1 216 ? 13.265 -6.905 -27.592 1.00 96.31 216 SER A C 1
ATOM 1677 O O . SER A 1 216 ? 13.905 -6.731 -28.629 1.00 96.31 216 SER A O 1
ATOM 1679 N N . PHE A 1 217 ? 12.075 -6.328 -27.392 1.00 95.62 217 PHE A N 1
ATOM 1680 C CA . PHE A 1 217 ? 11.473 -5.420 -28.373 1.00 95.62 217 PHE A CA 1
ATOM 1681 C C . PHE A 1 217 ? 12.285 -4.133 -28.536 1.00 95.62 217 PHE A C 1
ATOM 1683 O O . PHE A 1 217 ? 12.447 -3.644 -29.656 1.00 95.62 217 PHE A O 1
ATOM 1690 N N . GLY A 1 218 ? 12.802 -3.593 -27.432 1.00 95.56 218 GLY A N 1
ATOM 1691 C CA . GLY A 1 218 ? 13.647 -2.410 -27.442 1.00 95.56 218 GLY A CA 1
ATOM 1692 C C . GLY A 1 218 ? 14.969 -2.646 -28.168 1.00 95.56 218 GLY A C 1
ATOM 1693 O O . GLY A 1 218 ? 15.338 -1.857 -29.038 1.00 95.56 218 GLY A O 1
ATOM 1694 N N . GLU A 1 219 ? 15.632 -3.766 -27.876 1.00 95.44 219 GLU A N 1
ATOM 1695 C CA . GLU A 1 219 ? 16.882 -4.182 -28.513 1.00 95.44 219 GLU A CA 1
ATOM 1696 C C . GLU A 1 219 ? 16.699 -4.388 -30.020 1.00 95.44 219 GLU A C 1
ATOM 1698 O O . GLU A 1 219 ? 17.474 -3.852 -30.810 1.00 95.44 219 GLU A O 1
ATOM 1703 N N . ASP A 1 220 ? 15.647 -5.095 -30.440 1.00 95.81 220 ASP A N 1
ATOM 1704 C CA . ASP A 1 220 ? 15.356 -5.337 -31.856 1.00 95.81 220 ASP A CA 1
ATOM 1705 C C . ASP A 1 220 ? 15.065 -4.030 -32.616 1.00 95.81 220 ASP A C 1
ATOM 1707 O O . ASP A 1 220 ? 15.594 -3.807 -33.711 1.00 95.81 220 ASP A O 1
ATOM 1711 N N . ALA A 1 221 ? 14.276 -3.127 -32.022 1.00 94.75 221 ALA A N 1
ATOM 1712 C CA . ALA A 1 221 ? 13.971 -1.824 -32.608 1.00 94.75 221 ALA A CA 1
ATOM 1713 C C . ALA A 1 221 ? 15.229 -0.956 -32.752 1.00 94.75 221 ALA A C 1
ATOM 1715 O O . ALA A 1 221 ? 15.480 -0.408 -33.831 1.00 94.75 221 ALA A O 1
ATOM 1716 N N . VAL A 1 222 ? 16.058 -0.878 -31.705 1.00 94.44 222 VAL A N 1
ATOM 1717 C CA . VAL A 1 222 ? 17.340 -0.160 -31.726 1.00 94.44 222 VAL A CA 1
ATOM 1718 C C . VAL A 1 222 ? 18.279 -0.776 -32.760 1.00 94.44 222 VAL A C 1
ATOM 1720 O O . VAL A 1 222 ? 18.802 -0.060 -33.611 1.00 94.44 222 VAL A O 1
ATOM 1723 N N . ALA A 1 223 ? 18.453 -2.099 -32.766 1.00 93.50 223 ALA A N 1
ATOM 1724 C CA . ALA A 1 223 ? 19.365 -2.788 -33.675 1.00 93.50 223 ALA A CA 1
ATOM 1725 C C . ALA A 1 223 ? 18.998 -2.573 -35.152 1.00 93.50 223 ALA A C 1
ATOM 1727 O O . ALA A 1 223 ? 19.878 -2.308 -35.975 1.00 93.50 223 ALA A O 1
ATOM 1728 N N . LYS A 1 224 ? 17.703 -2.637 -35.493 1.00 93.19 224 LYS A N 1
ATOM 1729 C CA . LYS A 1 224 ? 17.208 -2.437 -36.868 1.00 93.19 224 LYS A CA 1
ATOM 1730 C C . LYS A 1 224 ? 17.319 -0.995 -37.352 1.00 93.19 224 LYS A C 1
ATOM 1732 O O . LYS A 1 224 ? 17.525 -0.766 -38.543 1.00 93.19 224 LYS A O 1
ATOM 1737 N N . SER A 1 225 ? 17.154 -0.031 -36.453 1.00 93.75 225 SER A N 1
ATOM 1738 C CA . SER A 1 225 ? 17.088 1.392 -36.804 1.00 93.75 225 SER A CA 1
ATOM 1739 C C . SER A 1 225 ? 18.423 2.123 -36.671 1.00 93.75 225 SER A C 1
ATOM 1741 O O . SER A 1 225 ? 18.616 3.132 -37.348 1.00 93.75 225 SER A O 1
ATOM 1743 N N . LYS A 1 226 ? 19.365 1.603 -35.872 1.00 90.62 226 LYS A N 1
ATOM 1744 C CA . LYS A 1 226 ? 20.615 2.275 -35.484 1.00 90.62 226 LYS A CA 1
ATOM 1745 C C . LYS A 1 226 ? 21.367 2.900 -36.650 1.00 90.62 226 LYS A C 1
ATOM 1747 O O . LYS A 1 226 ? 21.643 4.087 -36.628 1.00 90.62 226 LYS A O 1
ATOM 1752 N N . PHE A 1 227 ? 21.691 2.126 -37.684 1.00 90.12 227 PHE A N 1
ATOM 1753 C CA . PHE A 1 227 ? 22.522 2.640 -38.777 1.00 90.12 227 PHE A CA 1
ATOM 1754 C C . PHE A 1 227 ? 21.870 3.824 -39.509 1.00 90.12 227 PHE A C 1
ATOM 1756 O O . PHE A 1 227 ? 22.534 4.811 -39.816 1.00 90.12 227 PHE A O 1
ATOM 1763 N N . LEU A 1 228 ? 20.563 3.735 -39.770 1.00 89.81 228 LEU A N 1
ATOM 1764 C CA . LEU A 1 228 ? 19.820 4.808 -40.429 1.00 89.81 228 LEU A CA 1
ATOM 1765 C C . LEU A 1 228 ? 19.571 5.991 -39.489 1.00 89.81 228 LEU A C 1
ATOM 1767 O O . LEU A 1 228 ? 19.607 7.126 -39.948 1.00 89.81 228 LEU A O 1
ATOM 1771 N N . ASN A 1 229 ? 19.370 5.746 -38.192 1.00 89.31 229 ASN A N 1
ATOM 1772 C CA . ASN A 1 229 ? 19.300 6.800 -37.184 1.00 89.31 229 ASN A CA 1
ATOM 1773 C C . ASN A 1 229 ? 20.620 7.586 -37.110 1.00 89.31 229 ASN A C 1
ATOM 1775 O O . ASN A 1 229 ? 20.610 8.810 -37.102 1.00 89.31 229 ASN A O 1
ATOM 1779 N N . ASP A 1 230 ? 21.760 6.899 -37.147 1.00 89.25 230 ASP A N 1
ATOM 1780 C CA . ASP A 1 230 ? 23.089 7.518 -37.095 1.00 89.25 230 ASP A CA 1
ATOM 1781 C C . ASP A 1 230 ? 23.355 8.394 -38.322 1.00 89.25 230 ASP A C 1
ATOM 1783 O O . ASP A 1 230 ? 23.895 9.496 -38.205 1.00 89.25 230 ASP A O 1
ATOM 1787 N N . ALA A 1 231 ? 22.935 7.920 -39.499 1.00 88.50 231 ALA A N 1
ATOM 1788 C CA . ALA A 1 231 ? 22.969 8.705 -40.725 1.00 88.50 231 ALA A CA 1
ATOM 1789 C C . ALA A 1 231 ? 22.041 9.928 -40.633 1.00 88.50 231 ALA A C 1
ATOM 1791 O O . ALA A 1 231 ? 22.461 11.034 -40.966 1.00 88.50 231 ALA A O 1
ATOM 1792 N N . ALA A 1 232 ? 20.821 9.752 -40.113 1.00 88.88 232 ALA A N 1
ATOM 1793 C CA . ALA A 1 232 ? 19.852 10.829 -39.930 1.00 88.88 232 ALA A CA 1
ATOM 1794 C C . ALA A 1 232 ? 20.369 11.924 -38.982 1.00 88.88 232 ALA A C 1
ATOM 1796 O O . ALA A 1 232 ? 20.265 13.112 -39.285 1.00 88.88 232 ALA A O 1
ATOM 1797 N N . GLU A 1 233 ? 20.965 11.540 -37.851 1.00 88.69 233 GLU A N 1
ATOM 1798 C CA . GLU A 1 233 ? 21.571 12.472 -36.897 1.00 88.69 233 GLU A CA 1
ATOM 1799 C C . GLU A 1 233 ? 22.749 13.233 -37.516 1.00 88.69 233 GLU A C 1
ATOM 1801 O O . GLU A 1 233 ? 22.892 14.437 -37.291 1.00 88.69 233 GLU A O 1
ATOM 1806 N N . ALA A 1 234 ? 23.589 12.560 -38.309 1.00 89.19 234 ALA A N 1
ATOM 1807 C CA . ALA A 1 234 ? 24.696 13.203 -39.013 1.00 89.19 234 ALA A CA 1
ATOM 1808 C C . ALA A 1 234 ? 24.193 14.215 -40.058 1.00 89.19 234 ALA A C 1
ATOM 1810 O O . ALA A 1 234 ? 24.678 15.344 -40.108 1.00 89.19 234 ALA A O 1
ATOM 1811 N N . GLU A 1 235 ? 23.178 13.850 -40.843 1.00 88.81 235 GLU A N 1
ATOM 1812 C CA . GLU A 1 235 ? 22.551 14.744 -41.820 1.00 88.81 235 GLU A CA 1
ATOM 1813 C C . GLU A 1 235 ? 21.885 15.956 -41.156 1.00 88.81 235 GLU A C 1
ATOM 1815 O O . GLU A 1 235 ? 22.056 17.080 -41.633 1.00 88.81 235 GLU A O 1
ATOM 1820 N N . GLN A 1 236 ? 21.201 15.765 -40.022 1.00 88.88 236 GLN A N 1
ATOM 1821 C CA . GLN A 1 236 ? 20.642 16.870 -39.236 1.00 88.88 236 GLN A CA 1
ATOM 1822 C C . GLN A 1 236 ? 21.724 17.814 -38.704 1.00 88.88 236 GLN A C 1
ATOM 1824 O O . GLN A 1 236 ? 21.551 19.032 -38.772 1.00 88.88 236 GLN A O 1
ATOM 1829 N N . ARG A 1 237 ? 22.844 17.282 -38.194 1.00 90.75 237 ARG A N 1
ATOM 1830 C CA . ARG A 1 237 ? 23.982 18.096 -37.720 1.00 90.75 237 ARG A CA 1
ATOM 1831 C C . ARG A 1 237 ? 24.606 18.922 -38.845 1.00 90.75 237 ARG A C 1
ATOM 1833 O O . ARG A 1 237 ? 25.017 20.053 -38.604 1.00 90.75 237 ARG A O 1
ATOM 1840 N N . ASP A 1 238 ? 24.611 18.387 -40.062 1.00 92.12 238 ASP A N 1
ATOM 1841 C CA . ASP A 1 238 ? 25.060 19.074 -41.276 1.00 92.12 238 ASP A CA 1
ATOM 1842 C C . ASP A 1 238 ? 24.022 20.072 -41.839 1.00 92.12 238 ASP A C 1
ATOM 1844 O O . ASP A 1 238 ? 24.275 20.715 -42.860 1.00 92.12 238 ASP A O 1
ATOM 1848 N N . GLY A 1 239 ? 22.842 20.196 -41.218 1.00 89.94 239 GLY A N 1
ATOM 1849 C CA . GLY A 1 239 ? 21.754 21.063 -41.679 1.00 89.94 239 GLY A CA 1
ATOM 1850 C C . GLY A 1 239 ? 21.050 20.570 -42.949 1.00 89.94 239 GLY A C 1
ATOM 1851 O O . GLY A 1 239 ? 20.393 21.359 -43.631 1.00 89.94 239 GLY A O 1
ATOM 1852 N N . LYS A 1 240 ? 21.194 19.286 -43.293 1.00 92.44 240 LYS A N 1
ATOM 1853 C CA . LYS A 1 240 ? 20.539 18.663 -44.448 1.00 92.44 240 LYS A CA 1
ATOM 1854 C C . LYS A 1 240 ? 19.123 18.221 -44.083 1.00 92.44 240 LYS A C 1
ATOM 1856 O O . LYS A 1 240 ? 18.826 17.878 -42.938 1.00 92.44 240 LYS A O 1
ATOM 1861 N N . GLU A 1 241 ? 18.237 18.221 -45.074 1.00 89.62 241 GLU A N 1
ATOM 1862 C CA . GLU A 1 241 ? 16.893 17.678 -44.896 1.00 89.62 241 GLU A CA 1
ATOM 1863 C C . GLU A 1 241 ? 16.953 16.149 -44.858 1.00 89.62 241 GLU A C 1
ATOM 1865 O O . GLU A 1 241 ? 17.390 15.516 -45.816 1.00 89.62 241 GLU A O 1
ATOM 1870 N N . ILE A 1 242 ? 16.489 15.563 -43.755 1.00 91.69 242 ILE A N 1
ATOM 1871 C CA . ILE A 1 242 ? 16.412 14.109 -43.605 1.00 91.69 242 ILE A CA 1
ATOM 1872 C C . ILE A 1 242 ? 15.237 13.525 -44.391 1.00 91.69 242 ILE A C 1
ATOM 1874 O O . ILE A 1 242 ? 14.102 14.023 -44.338 1.00 91.69 242 ILE A O 1
ATOM 1878 N N . GLY A 1 243 ? 15.506 12.427 -45.094 1.00 90.75 243 GLY A N 1
ATOM 1879 C CA . GLY A 1 243 ? 14.506 11.701 -45.863 1.00 90.75 243 GLY A CA 1
ATOM 1880 C C . GLY A 1 243 ? 13.469 10.977 -44.995 1.00 90.75 243 GLY A C 1
ATOM 1881 O O . GLY A 1 243 ? 13.501 10.957 -43.762 1.00 90.75 243 GLY A O 1
ATOM 1882 N N . ARG A 1 244 ? 12.467 10.389 -45.656 1.00 92.50 244 ARG A N 1
ATOM 1883 C CA . ARG A 1 244 ? 11.354 9.702 -44.977 1.00 92.50 244 ARG A CA 1
ATOM 1884 C C . ARG A 1 244 ? 11.817 8.460 -44.207 1.00 92.50 244 ARG A C 1
ATOM 1886 O O . ARG A 1 244 ? 11.310 8.214 -43.120 1.00 92.50 244 ARG A O 1
ATOM 1893 N N . LYS A 1 245 ? 12.764 7.698 -44.761 1.00 90.88 245 LYS A N 1
ATOM 1894 C CA . LYS A 1 245 ? 13.273 6.460 -44.147 1.00 90.88 245 LYS A CA 1
ATOM 1895 C C . LYS A 1 245 ? 14.138 6.756 -42.925 1.00 90.88 245 LYS A C 1
ATOM 1897 O O . LYS A 1 245 ? 14.084 6.028 -41.946 1.00 90.88 245 LYS A O 1
ATOM 1902 N N . GLU A 1 246 ? 14.892 7.845 -42.981 1.00 90.25 246 GLU A N 1
ATOM 1903 C CA . GLU A 1 246 ? 15.700 8.387 -41.896 1.00 90.25 246 GLU A CA 1
ATOM 1904 C C . GLU A 1 246 ? 14.796 8.834 -40.739 1.00 90.25 246 GLU A C 1
ATOM 1906 O O . GLU A 1 246 ? 15.015 8.433 -39.599 1.00 90.25 246 GLU A O 1
ATOM 1911 N N . LYS A 1 247 ? 13.702 9.556 -41.032 1.00 91.25 247 LYS A N 1
ATOM 1912 C CA . LYS A 1 247 ? 12.673 9.911 -40.032 1.00 91.25 247 LYS A CA 1
ATOM 1913 C C . LYS A 1 247 ? 12.014 8.682 -39.396 1.00 91.25 247 LYS A C 1
ATOM 1915 O O . LYS A 1 247 ? 11.833 8.652 -38.181 1.00 91.25 247 LYS A O 1
ATOM 1920 N N . GLU A 1 248 ? 11.650 7.682 -40.200 1.00 92.75 248 GLU A N 1
ATOM 1921 C CA . GLU A 1 248 ? 11.084 6.414 -39.713 1.00 92.75 248 GLU A CA 1
ATOM 1922 C C . GLU A 1 248 ? 12.082 5.672 -38.809 1.00 92.75 248 GLU A C 1
ATOM 1924 O O . GLU A 1 248 ? 11.708 5.208 -37.734 1.00 92.75 248 GLU A O 1
ATOM 1929 N N . ALA A 1 249 ? 13.362 5.624 -39.189 1.00 92.69 249 ALA A N 1
ATOM 1930 C CA . ALA A 1 249 ? 14.410 5.014 -38.379 1.00 92.69 2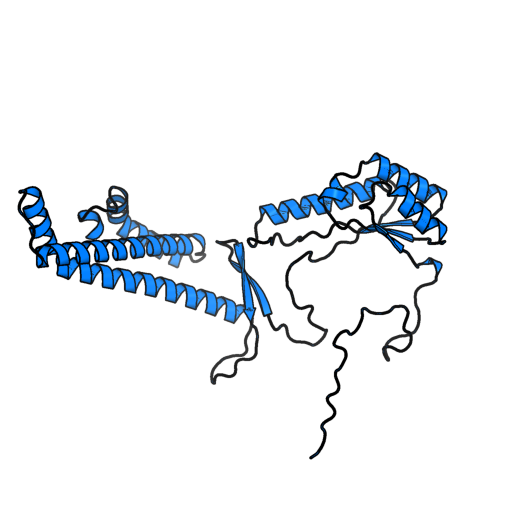49 ALA A CA 1
ATOM 1931 C C . ALA A 1 249 ? 14.625 5.752 -37.051 1.00 92.69 249 ALA A C 1
ATOM 1933 O O . ALA A 1 249 ? 14.701 5.101 -36.015 1.00 92.69 249 ALA A O 1
ATOM 1934 N N . MET A 1 250 ? 14.650 7.089 -37.049 1.00 91.69 250 MET A N 1
ATOM 1935 C CA . MET A 1 250 ? 14.734 7.866 -35.805 1.00 91.69 250 MET A CA 1
ATOM 1936 C C . MET A 1 250 ? 13.556 7.585 -34.870 1.00 91.69 250 MET A C 1
ATOM 1938 O O . MET A 1 250 ? 13.723 7.476 -33.656 1.00 91.69 250 MET A O 1
ATOM 1942 N N . TYR A 1 251 ? 12.347 7.464 -35.422 1.00 93.38 251 TYR A N 1
ATOM 1943 C CA . TYR A 1 251 ? 11.166 7.130 -34.634 1.00 93.38 251 TYR A CA 1
ATOM 1944 C C . TYR A 1 251 ? 11.278 5.735 -34.002 1.00 93.38 251 TYR A C 1
ATOM 1946 O O . TYR A 1 251 ? 11.091 5.602 -32.792 1.00 93.38 251 TYR A O 1
ATOM 1954 N N . GLU A 1 252 ? 11.626 4.713 -34.789 1.00 94.50 252 GLU A N 1
ATOM 1955 C CA . GLU A 1 252 ? 11.793 3.347 -34.275 1.00 94.50 252 GLU A CA 1
ATOM 1956 C C . GLU A 1 252 ? 12.948 3.245 -33.269 1.00 94.50 252 GLU A C 1
ATOM 1958 O O . GLU A 1 252 ? 12.812 2.556 -32.258 1.00 94.50 252 GLU A O 1
ATOM 1963 N N . PHE A 1 253 ? 14.042 3.987 -33.474 1.00 94.38 253 PHE A N 1
ATOM 1964 C CA . PHE A 1 253 ? 15.151 4.058 -32.521 1.00 94.38 253 PHE A CA 1
ATOM 1965 C C . PHE A 1 253 ? 14.693 4.627 -31.176 1.00 94.38 253 PHE A C 1
ATOM 1967 O O . PHE A 1 253 ? 14.888 4.004 -30.134 1.00 94.38 253 PHE A O 1
ATOM 1974 N N . ASN A 1 254 ? 14.017 5.780 -31.190 1.00 92.00 254 ASN A N 1
ATOM 1975 C CA . ASN A 1 254 ? 13.517 6.428 -29.974 1.00 92.00 254 ASN A CA 1
ATOM 1976 C C . ASN A 1 254 ? 12.460 5.582 -29.253 1.00 92.00 254 ASN A C 1
ATOM 1978 O O . ASN A 1 254 ? 12.415 5.532 -28.019 1.00 92.00 254 ASN A O 1
ATOM 1982 N N . ARG A 1 255 ? 11.614 4.881 -30.013 1.00 94.50 255 ARG A N 1
ATOM 1983 C CA . ARG A 1 255 ? 10.669 3.906 -29.466 1.00 94.50 255 ARG A CA 1
ATOM 1984 C C . ARG A 1 255 ? 11.402 2.755 -28.777 1.00 94.50 255 ARG A C 1
ATOM 1986 O O . ARG A 1 255 ? 11.047 2.418 -27.649 1.00 94.50 255 ARG A O 1
ATOM 1993 N N . GLY A 1 256 ? 12.430 2.196 -29.415 1.00 95.25 256 GLY A N 1
ATOM 1994 C CA . GLY A 1 256 ? 13.258 1.142 -28.832 1.00 95.25 256 GLY A CA 1
ATOM 1995 C C . GLY A 1 256 ? 13.967 1.596 -27.555 1.00 95.25 256 GLY A C 1
ATOM 1996 O O . GLY A 1 256 ? 13.858 0.938 -26.523 1.00 95.25 256 GLY A O 1
ATOM 1997 N N . ALA A 1 257 ? 14.577 2.783 -27.579 1.00 93.44 257 ALA A N 1
ATOM 1998 C CA . ALA A 1 257 ? 15.196 3.415 -26.414 1.00 93.44 257 ALA A CA 1
ATOM 1999 C C . ALA A 1 257 ? 14.211 3.597 -25.244 1.00 93.44 257 ALA A C 1
ATOM 2001 O O . ALA A 1 257 ? 14.551 3.351 -24.087 1.00 93.44 257 ALA A O 1
ATOM 2002 N N . THR A 1 258 ? 12.966 3.984 -25.534 1.00 93.94 258 THR A N 1
ATOM 2003 C CA . THR A 1 258 ? 11.908 4.120 -24.519 1.00 93.94 258 THR A CA 1
ATOM 2004 C C . THR A 1 258 ? 11.571 2.773 -23.872 1.00 93.94 258 THR A C 1
ATOM 2006 O O . THR A 1 258 ? 11.423 2.699 -22.653 1.00 93.94 258 THR A O 1
ATOM 2009 N N . MET A 1 259 ? 11.484 1.701 -24.666 1.00 95.06 259 MET A N 1
ATOM 2010 C CA . MET A 1 259 ? 11.220 0.347 -24.164 1.00 95.06 259 MET A CA 1
ATOM 2011 C C . MET A 1 259 ? 12.374 -0.191 -23.312 1.00 95.06 259 MET A C 1
ATOM 2013 O O . MET A 1 259 ? 12.124 -0.753 -22.247 1.00 95.06 259 MET A O 1
ATOM 2017 N N . LEU A 1 260 ? 13.624 0.035 -23.729 1.00 94.69 260 LEU A N 1
ATOM 2018 C CA . LEU A 1 260 ? 14.808 -0.344 -22.950 1.00 94.69 260 LEU A CA 1
ATOM 2019 C C . LEU A 1 260 ? 14.857 0.396 -21.611 1.00 94.69 260 LEU A C 1
ATOM 2021 O O . LEU A 1 260 ? 15.046 -0.230 -20.570 1.00 94.69 260 LEU A O 1
ATOM 2025 N N . ASN A 1 261 ? 14.582 1.702 -21.610 1.00 92.50 261 ASN A N 1
ATOM 2026 C CA . ASN A 1 261 ? 14.504 2.490 -20.381 1.00 92.50 261 ASN A CA 1
ATOM 2027 C C . ASN A 1 261 ? 13.387 2.010 -19.445 1.00 92.50 261 ASN A C 1
ATOM 2029 O O . ASN A 1 261 ? 13.582 1.919 -18.233 1.00 92.50 261 ASN A O 1
ATOM 2033 N N . TYR A 1 262 ? 12.218 1.671 -19.993 1.00 93.62 262 TYR A N 1
ATOM 2034 C CA . TYR A 1 262 ? 11.132 1.085 -19.212 1.00 93.62 262 TYR A CA 1
ATOM 2035 C C . TYR A 1 262 ? 11.548 -0.254 -18.584 1.00 93.62 262 TYR A C 1
ATOM 2037 O O . TYR A 1 262 ? 11.397 -0.443 -17.378 1.00 93.62 262 TYR A O 1
ATOM 2045 N N . SER A 1 263 ? 12.149 -1.142 -19.381 1.00 95.44 263 SER A N 1
ATOM 2046 C CA . SER A 1 263 ? 12.673 -2.430 -18.922 1.00 95.44 263 SER A CA 1
ATOM 2047 C C . SER A 1 263 ? 13.736 -2.277 -17.830 1.00 95.44 263 SER A C 1
ATOM 2049 O O . SER A 1 263 ? 13.722 -3.019 -16.851 1.00 95.44 263 SER A O 1
ATOM 2051 N N . TYR A 1 264 ? 14.650 -1.314 -17.968 1.00 94.31 264 TYR A N 1
ATOM 2052 C CA . TYR A 1 264 ? 15.688 -1.042 -16.973 1.00 94.31 264 TYR A CA 1
ATOM 2053 C C . TYR A 1 264 ? 15.094 -0.601 -15.631 1.00 94.31 264 TYR A C 1
ATOM 2055 O O . TYR A 1 264 ? 15.485 -1.115 -14.583 1.00 94.31 264 TYR A O 1
ATOM 2063 N N . ASN A 1 265 ? 14.105 0.298 -15.650 1.00 93.75 265 ASN A N 1
ATOM 2064 C CA . ASN A 1 265 ? 13.423 0.726 -14.427 1.00 93.75 265 ASN A CA 1
ATOM 2065 C C . ASN A 1 265 ? 12.689 -0.439 -13.749 1.00 93.75 265 ASN A C 1
ATOM 2067 O O . ASN A 1 265 ? 12.819 -0.618 -12.542 1.00 93.75 265 ASN A O 1
ATOM 2071 N N . GLN A 1 266 ? 12.003 -1.285 -14.524 1.00 94.75 266 GLN A N 1
ATOM 2072 C CA . GLN A 1 266 ? 11.371 -2.492 -13.986 1.00 94.75 266 GLN A CA 1
ATOM 2073 C C . GLN A 1 266 ? 12.389 -3.473 -13.389 1.00 94.75 266 GLN A C 1
ATOM 2075 O O . GLN A 1 266 ? 12.152 -4.027 -12.317 1.00 94.75 266 GLN A O 1
ATOM 2080 N N . LEU A 1 267 ? 13.532 -3.683 -14.053 1.00 95.00 267 LEU A N 1
ATOM 2081 C CA . LEU A 1 267 ? 14.603 -4.536 -13.536 1.00 95.00 267 LEU A CA 1
ATOM 2082 C C . LEU A 1 267 ? 15.145 -4.001 -12.207 1.00 95.00 267 LEU A C 1
ATOM 2084 O O . LEU A 1 267 ? 15.360 -4.778 -11.279 1.00 95.00 267 LEU A O 1
ATOM 2088 N N . LYS A 1 268 ? 15.343 -2.685 -12.108 1.00 94.56 268 LYS A N 1
ATOM 2089 C CA . LYS A 1 268 ? 15.784 -2.029 -10.877 1.00 94.56 268 LYS A CA 1
ATOM 2090 C C . LYS A 1 268 ? 14.786 -2.249 -9.738 1.00 94.56 268 LYS A C 1
ATOM 2092 O O . LYS A 1 268 ? 15.199 -2.657 -8.655 1.00 94.56 268 LYS A O 1
ATOM 2097 N N . ASP A 1 269 ? 13.495 -2.042 -9.988 1.00 93.88 269 ASP A N 1
ATOM 2098 C CA . ASP A 1 269 ? 12.454 -2.251 -8.978 1.00 93.88 269 ASP A CA 1
ATOM 2099 C C . ASP A 1 269 ? 12.410 -3.719 -8.520 1.00 93.88 269 ASP A C 1
ATOM 2101 O O . ASP A 1 269 ? 12.373 -3.997 -7.322 1.00 93.88 269 ASP A O 1
ATOM 2105 N N . LEU A 1 270 ? 12.509 -4.675 -9.454 1.00 94.31 270 LEU A N 1
ATOM 2106 C CA . LEU A 1 270 ? 12.569 -6.106 -9.129 1.00 94.31 270 LEU A CA 1
ATOM 2107 C C . LEU A 1 270 ? 13.818 -6.483 -8.337 1.00 94.31 270 LEU A C 1
ATOM 2109 O O . LEU A 1 270 ? 13.732 -7.292 -7.410 1.00 94.31 270 LEU A O 1
ATOM 2113 N N . PHE A 1 271 ? 14.967 -5.901 -8.683 1.00 95.38 271 PHE A N 1
ATOM 2114 C CA . PHE A 1 271 ? 16.206 -6.092 -7.941 1.00 95.38 271 PHE A CA 1
ATOM 2115 C C . PHE A 1 271 ? 16.052 -5.599 -6.499 1.00 95.38 271 PHE A C 1
ATOM 2117 O O . PHE A 1 271 ? 16.359 -6.340 -5.564 1.00 95.38 271 PHE A O 1
ATOM 2124 N N . ASP 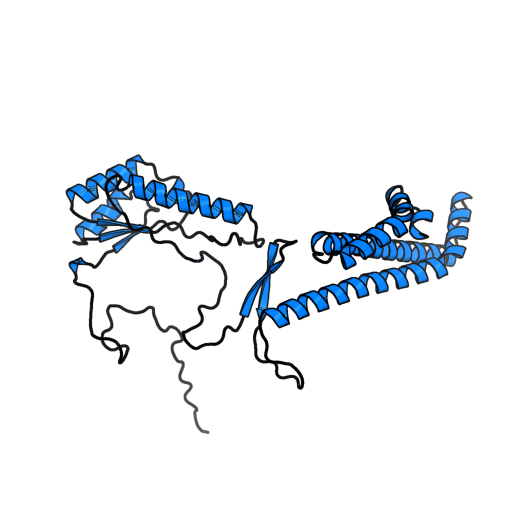A 1 272 ? 15.519 -4.390 -6.305 1.00 93.62 272 ASP A N 1
ATOM 2125 C CA . ASP A 1 272 ? 15.301 -3.813 -4.978 1.00 93.62 272 ASP A CA 1
ATOM 2126 C C . ASP A 1 272 ? 14.304 -4.644 -4.157 1.00 93.62 272 ASP A C 1
ATOM 2128 O O . ASP A 1 272 ? 14.556 -4.920 -2.980 1.00 93.62 272 ASP A O 1
ATOM 2132 N N . THR A 1 273 ? 13.200 -5.095 -4.761 1.00 92.19 273 THR A N 1
ATOM 2133 C CA . THR A 1 273 ? 12.220 -5.975 -4.107 1.00 92.19 273 THR A CA 1
ATOM 2134 C C . THR A 1 273 ? 12.847 -7.305 -3.692 1.00 92.19 273 THR A C 1
ATOM 2136 O O . THR A 1 273 ? 12.670 -7.726 -2.545 1.00 92.19 273 THR A O 1
ATOM 2139 N N . ALA A 1 274 ? 13.615 -7.955 -4.572 1.00 93.12 274 ALA A N 1
ATOM 2140 C CA . ALA A 1 274 ? 14.297 -9.208 -4.251 1.00 93.12 274 ALA A CA 1
ATOM 2141 C C . ALA A 1 274 ? 15.340 -9.023 -3.144 1.00 93.12 274 ALA A C 1
ATOM 2143 O O . ALA A 1 274 ? 15.410 -9.822 -2.209 1.00 93.12 274 ALA A O 1
ATOM 2144 N N . TYR A 1 275 ? 16.124 -7.947 -3.211 1.00 93.81 275 TYR A N 1
ATOM 2145 C CA . TYR A 1 275 ? 17.179 -7.668 -2.243 1.00 93.81 275 TYR A CA 1
ATOM 2146 C C . TYR A 1 275 ? 16.624 -7.347 -0.849 1.00 93.81 275 TYR A C 1
ATOM 2148 O O . TYR A 1 275 ? 17.208 -7.761 0.153 1.00 93.81 275 TYR A O 1
ATOM 2156 N N . LYS A 1 276 ? 15.483 -6.648 -0.768 1.00 91.81 276 LYS A N 1
ATOM 2157 C CA . LYS A 1 276 ? 14.793 -6.353 0.500 1.00 91.81 276 LYS A CA 1
ATOM 2158 C C . LYS A 1 276 ? 14.174 -7.593 1.141 1.00 91.81 276 LYS A C 1
ATOM 2160 O O . LYS A 1 276 ? 14.246 -7.737 2.358 1.00 91.81 276 LYS A O 1
ATOM 2165 N N . ASN A 1 277 ? 13.569 -8.467 0.336 1.00 90.44 277 ASN A N 1
ATOM 2166 C CA . ASN A 1 277 ? 12.756 -9.579 0.834 1.00 90.44 277 ASN A CA 1
ATOM 2167 C C . ASN A 1 277 ? 13.511 -10.917 0.923 1.00 90.44 277 ASN A C 1
ATOM 2169 O O . ASN A 1 277 ? 12.998 -11.878 1.502 1.00 90.44 277 ASN A O 1
ATOM 2173 N N . THR A 1 278 ? 14.731 -11.016 0.384 1.00 90.75 278 THR A N 1
ATOM 2174 C CA . THR A 1 278 ? 15.497 -12.262 0.465 1.00 90.75 278 THR A CA 1
ATOM 2175 C C . THR A 1 278 ? 15.955 -12.567 1.892 1.00 90.75 278 THR A C 1
ATOM 2177 O O . THR A 1 278 ? 16.608 -11.767 2.562 1.00 90.75 278 THR A O 1
ATOM 2180 N N . SER A 1 279 ? 15.638 -13.777 2.350 1.00 87.94 279 SER A N 1
ATOM 2181 C CA . SER A 1 279 ? 16.123 -14.328 3.624 1.00 87.94 279 SER A CA 1
ATOM 2182 C C . SER A 1 279 ? 17.218 -15.385 3.428 1.00 87.94 279 SER A C 1
ATOM 2184 O O . SER A 1 279 ? 17.831 -15.837 4.394 1.00 87.94 279 SER A O 1
ATOM 2186 N N . SER A 1 280 ? 17.476 -15.792 2.181 1.00 93.88 280 SER A N 1
ATOM 2187 C CA . SER A 1 280 ? 18.435 -16.838 1.829 1.00 93.88 280 SER A CA 1
ATOM 2188 C C . SER A 1 280 ? 19.837 -16.245 1.652 1.00 93.88 280 SER A C 1
ATOM 2190 O O . SER A 1 280 ? 20.038 -15.383 0.791 1.00 93.88 280 SER A O 1
ATOM 2192 N N . PRO A 1 281 ? 20.855 -16.718 2.400 1.00 93.00 281 PRO A N 1
ATOM 2193 C CA . PRO A 1 281 ? 22.234 -16.281 2.191 1.00 93.00 281 PRO A CA 1
ATOM 2194 C C . PRO A 1 281 ? 22.757 -16.582 0.783 1.00 93.00 281 PRO A C 1
ATOM 2196 O O . PRO A 1 281 ? 23.633 -15.873 0.293 1.00 93.00 281 PRO A O 1
ATOM 2199 N N . GLN A 1 282 ? 22.248 -17.638 0.141 1.00 94.75 282 GLN A N 1
ATOM 2200 C CA . GLN A 1 282 ? 22.625 -17.999 -1.222 1.00 94.75 282 GLN A CA 1
ATOM 2201 C C . GLN A 1 282 ? 22.051 -17.003 -2.231 1.00 94.75 282 GLN A C 1
ATOM 2203 O O . GLN A 1 282 ? 22.803 -16.477 -3.047 1.00 94.75 282 GLN A O 1
ATOM 2208 N N . ASP A 1 283 ? 20.761 -16.690 -2.135 1.00 93.25 283 ASP A N 1
ATOM 2209 C CA . ASP A 1 283 ? 20.108 -15.763 -3.065 1.00 93.25 283 ASP A CA 1
ATOM 2210 C C . ASP A 1 283 ? 20.672 -14.351 -2.906 1.00 93.25 283 ASP A C 1
ATOM 2212 O O . ASP A 1 283 ? 20.894 -13.648 -3.888 1.00 93.25 283 ASP A O 1
ATOM 2216 N N . LYS A 1 284 ? 21.014 -13.962 -1.672 1.00 94.69 284 LYS A N 1
ATOM 2217 C CA . LYS A 1 284 ? 21.699 -12.696 -1.415 1.00 94.69 284 LYS A CA 1
ATOM 2218 C C . LYS A 1 284 ? 23.052 -12.605 -2.125 1.00 94.69 284 LYS A C 1
ATOM 2220 O O . LYS A 1 284 ? 23.349 -11.568 -2.703 1.00 94.69 284 LYS A O 1
ATOM 2225 N N . ARG A 1 285 ? 23.839 -13.689 -2.147 1.00 95.94 285 ARG A N 1
ATOM 2226 C CA . ARG A 1 285 ? 25.106 -13.730 -2.905 1.00 95.94 285 ARG A CA 1
ATOM 2227 C C . ARG A 1 285 ? 24.878 -13.586 -4.406 1.00 95.94 285 ARG A C 1
ATOM 2229 O O . ARG A 1 285 ? 25.620 -12.855 -5.045 1.00 95.94 285 ARG A O 1
ATOM 2236 N N . ILE A 1 286 ? 23.847 -14.238 -4.948 1.00 95.56 286 ILE A N 1
ATOM 2237 C CA . ILE A 1 286 ? 23.483 -14.105 -6.366 1.00 95.56 286 ILE A CA 1
ATOM 2238 C C . ILE A 1 286 ? 23.166 -12.641 -6.696 1.00 95.56 286 ILE A C 1
ATOM 2240 O O . ILE A 1 286 ? 23.667 -12.114 -7.686 1.00 95.56 286 ILE A O 1
ATOM 2244 N N . LEU A 1 287 ? 22.387 -11.963 -5.848 1.00 95.94 287 LEU A N 1
ATOM 2245 C CA . LEU A 1 287 ? 22.068 -10.545 -6.030 1.00 95.94 287 LEU A CA 1
ATOM 2246 C C . LEU A 1 287 ? 23.297 -9.637 -5.864 1.00 95.94 287 LEU A C 1
ATOM 2248 O O . LEU A 1 287 ? 23.449 -8.681 -6.620 1.00 95.94 287 LEU A O 1
ATOM 2252 N N . ASP A 1 288 ? 24.188 -9.932 -4.915 1.00 96.44 288 ASP A N 1
ATOM 2253 C CA . ASP A 1 288 ? 25.444 -9.193 -4.733 1.00 96.44 288 ASP A CA 1
ATOM 2254 C C . ASP A 1 288 ? 26.375 -9.330 -5.945 1.00 96.44 288 ASP A C 1
ATOM 2256 O O . ASP A 1 288 ? 27.043 -8.369 -6.329 1.00 96.44 288 ASP A O 1
ATOM 2260 N N . ASP A 1 289 ? 26.435 -10.514 -6.552 1.00 96.62 289 ASP A N 1
ATOM 2261 C CA . ASP A 1 289 ? 27.253 -10.752 -7.738 1.00 96.62 289 ASP A CA 1
ATOM 2262 C C . ASP A 1 289 ? 26.636 -10.100 -8.980 1.00 96.62 289 ASP A C 1
ATOM 2264 O O . ASP A 1 289 ? 27.353 -9.414 -9.710 1.00 96.62 289 ASP A O 1
ATOM 2268 N N . LEU A 1 290 ? 25.309 -10.178 -9.148 1.00 95.44 290 LEU A N 1
ATOM 2269 C CA . LEU A 1 290 ? 24.592 -9.431 -10.186 1.00 95.44 290 LEU A CA 1
ATOM 2270 C C . LEU A 1 290 ? 24.835 -7.923 -10.052 1.00 95.44 290 LEU A C 1
ATOM 2272 O O . LEU A 1 290 ? 25.128 -7.255 -11.039 1.00 95.44 290 LEU A O 1
ATOM 2276 N N . LYS A 1 291 ? 24.773 -7.382 -8.828 1.00 95.69 291 LYS A N 1
ATOM 2277 C CA . LYS A 1 291 ? 25.048 -5.966 -8.559 1.00 95.69 291 LYS A CA 1
ATOM 2278 C C . LYS A 1 291 ? 26.431 -5.553 -9.058 1.00 95.69 291 LYS A C 1
ATOM 2280 O O . LYS A 1 291 ? 26.542 -4.512 -9.695 1.00 95.69 291 LYS A O 1
ATOM 2285 N N . LYS A 1 292 ? 27.470 -6.348 -8.776 1.00 96.12 292 LYS A N 1
ATOM 2286 C CA . LYS A 1 292 ? 28.843 -6.070 -9.239 1.00 96.12 292 LYS A CA 1
ATOM 2287 C C . LYS A 1 292 ? 28.951 -6.140 -10.759 1.00 96.12 292 LYS A C 1
ATOM 2289 O O . LYS A 1 292 ? 29.646 -5.321 -11.351 1.00 96.12 292 LYS A O 1
ATOM 2294 N N . GLU A 1 293 ? 28.283 -7.110 -11.380 1.00 95.38 293 GLU A N 1
ATOM 2295 C CA . GLU A 1 293 ? 28.295 -7.289 -12.834 1.00 95.38 293 GLU A CA 1
ATOM 2296 C C . GLU A 1 293 ? 27.712 -6.070 -13.559 1.00 95.38 293 GLU A C 1
ATOM 2298 O O . GLU A 1 293 ? 28.274 -5.606 -14.552 1.00 95.38 293 GLU A O 1
ATOM 2303 N N . ILE A 1 294 ? 26.618 -5.513 -13.034 1.00 94.19 294 ILE A N 1
ATOM 2304 C CA . ILE A 1 294 ? 25.908 -4.398 -13.673 1.00 94.19 294 ILE A CA 1
ATOM 2305 C C . ILE A 1 294 ? 26.358 -3.015 -13.189 1.00 94.19 294 ILE A C 1
ATOM 2307 O O . ILE A 1 294 ? 25.947 -2.023 -13.783 1.00 94.19 294 ILE A O 1
ATOM 2311 N N . GLU A 1 295 ? 27.190 -2.912 -12.145 1.00 93.56 295 GLU A N 1
ATOM 2312 C CA . GLU A 1 295 ? 27.513 -1.646 -11.464 1.00 93.56 295 GLU A CA 1
ATOM 2313 C C . GLU A 1 295 ? 28.037 -0.571 -12.421 1.00 93.56 295 GLU A C 1
ATOM 2315 O O . GLU A 1 295 ? 27.537 0.554 -12.428 1.00 93.56 295 GLU A O 1
ATOM 2320 N N . ILE A 1 296 ? 29.012 -0.921 -13.264 1.00 93.69 296 ILE A N 1
ATOM 2321 C CA . ILE A 1 296 ? 29.619 0.027 -14.209 1.00 93.69 296 ILE A CA 1
ATOM 2322 C C . ILE A 1 296 ? 28.567 0.537 -15.198 1.00 93.69 296 ILE A C 1
ATOM 2324 O O . ILE A 1 296 ? 28.414 1.748 -15.357 1.00 93.69 296 ILE A O 1
ATOM 2328 N N . LYS A 1 297 ? 27.797 -0.376 -15.801 1.00 93.12 297 LYS A N 1
ATOM 2329 C CA . LYS A 1 297 ? 26.745 -0.032 -16.766 1.00 93.12 297 LYS A CA 1
ATOM 2330 C C . LYS A 1 297 ? 25.648 0.816 -16.127 1.00 93.12 297 LYS A C 1
ATOM 2332 O O . LYS A 1 297 ? 25.240 1.822 -16.691 1.00 93.12 297 LYS A O 1
ATOM 2337 N N . ALA A 1 298 ? 25.210 0.456 -14.922 1.00 92.25 298 ALA A N 1
ATOM 2338 C CA . ALA A 1 298 ? 24.192 1.193 -14.183 1.00 92.25 298 ALA A CA 1
ATOM 2339 C C . ALA A 1 298 ? 24.645 2.626 -13.855 1.00 92.25 298 ALA A C 1
ATOM 2341 O O . ALA A 1 298 ? 23.859 3.565 -13.984 1.00 92.25 298 ALA A O 1
ATOM 2342 N N . LEU A 1 299 ? 25.916 2.814 -13.476 1.00 92.38 299 LEU A N 1
ATOM 2343 C CA . LEU A 1 299 ? 26.501 4.137 -13.234 1.00 92.38 299 LEU A CA 1
ATOM 2344 C C . LEU A 1 299 ? 26.626 4.970 -14.515 1.00 92.38 299 LEU A C 1
ATOM 2346 O O . LEU A 1 299 ? 26.514 6.193 -14.458 1.00 92.38 299 LEU A O 1
ATOM 2350 N N . GLU A 1 300 ? 26.882 4.339 -15.659 1.00 91.31 300 GLU A N 1
ATOM 2351 C CA . GLU A 1 300 ? 26.904 5.011 -16.961 1.00 91.31 300 GLU A CA 1
ATOM 2352 C C . GLU A 1 300 ? 25.498 5.445 -17.385 1.00 91.31 300 GLU A C 1
ATOM 2354 O O . GLU A 1 300 ? 25.297 6.630 -17.654 1.00 91.31 300 GLU A O 1
ATOM 2359 N N . ILE 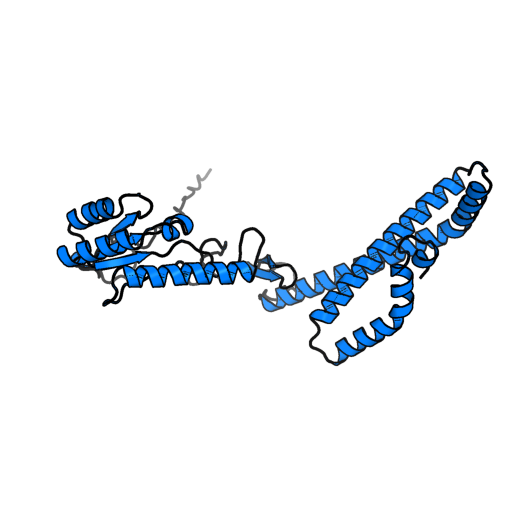A 1 301 ? 24.514 4.544 -17.296 1.00 91.25 301 ILE A N 1
ATOM 2360 C CA . ILE A 1 301 ? 23.097 4.842 -17.557 1.00 91.25 301 ILE A CA 1
ATOM 2361 C C . ILE A 1 301 ? 22.594 5.963 -16.642 1.00 91.25 301 ILE A C 1
ATOM 2363 O O . ILE A 1 301 ? 21.868 6.850 -17.076 1.00 91.25 301 ILE A O 1
ATOM 2367 N N . GLN A 1 302 ? 22.999 5.982 -15.370 1.00 89.94 302 GLN A N 1
ATOM 2368 C CA . GLN A 1 302 ? 22.575 7.022 -14.433 1.00 89.94 302 GLN A CA 1
ATOM 2369 C C . GLN A 1 302 ? 23.085 8.422 -14.807 1.00 89.94 302 GLN A C 1
ATOM 2371 O O . GLN A 1 302 ? 22.415 9.411 -14.504 1.00 89.94 302 GLN A O 1
ATOM 2376 N N . LYS A 1 303 ? 24.268 8.531 -15.427 1.00 91.25 303 LYS A N 1
ATOM 2377 C CA . LYS A 1 303 ? 24.848 9.831 -15.802 1.00 91.25 303 LYS A CA 1
ATOM 2378 C C . LYS A 1 303 ? 24.065 10.497 -16.925 1.00 91.25 303 LYS A C 1
ATOM 2380 O O . LYS A 1 303 ? 23.898 11.713 -16.883 1.00 91.25 303 LYS A O 1
ATOM 2385 N N . ASP A 1 304 ? 23.610 9.716 -17.902 1.00 87.88 304 ASP A N 1
ATOM 2386 C CA . ASP A 1 304 ? 22.803 10.219 -19.011 1.00 87.88 304 ASP A CA 1
ATOM 2387 C C . ASP A 1 304 ? 21.838 9.141 -19.549 1.00 87.88 304 ASP A C 1
ATOM 2389 O O . ASP A 1 304 ? 22.114 8.516 -20.575 1.00 87.88 304 ASP A O 1
ATOM 2393 N N . PRO A 1 305 ? 20.680 8.929 -18.897 1.00 81.56 305 PRO A N 1
ATOM 2394 C CA . PRO A 1 305 ? 19.771 7.813 -19.190 1.00 81.56 305 PRO A CA 1
ATOM 2395 C C . PRO A 1 305 ? 19.084 7.903 -20.558 1.00 81.56 305 PRO A C 1
ATOM 2397 O O . PRO A 1 305 ? 18.438 6.954 -21.004 1.00 81.56 305 PRO A O 1
ATOM 2400 N N . HIS A 1 306 ? 19.194 9.045 -21.236 1.00 79.94 306 HIS A N 1
ATOM 2401 C CA . HIS A 1 306 ? 18.646 9.246 -22.575 1.00 79.94 306 HIS A CA 1
ATOM 2402 C C . HIS A 1 306 ? 19.736 9.320 -23.649 1.00 79.94 306 HIS A C 1
ATOM 2404 O O . HIS A 1 306 ? 19.407 9.427 -24.831 1.00 79.94 306 HIS A O 1
ATOM 2410 N N . SER A 1 307 ? 21.014 9.230 -23.262 1.00 84.50 307 SER A N 1
ATOM 2411 C CA . SER A 1 307 ? 22.111 9.125 -24.219 1.00 84.50 307 SER A CA 1
ATOM 2412 C C . SER A 1 307 ? 22.005 7.848 -25.036 1.00 84.50 307 SER A C 1
ATOM 2414 O O . SER A 1 307 ? 21.608 6.781 -24.560 1.00 84.50 307 SER A O 1
ATOM 2416 N N . LYS A 1 308 ? 22.447 7.951 -26.283 1.00 82.88 308 LYS A N 1
ATOM 2417 C CA . LYS A 1 308 ? 22.570 6.811 -27.181 1.00 82.88 308 LYS A CA 1
ATOM 2418 C C . LYS A 1 308 ? 23.529 5.761 -26.625 1.00 82.88 308 LYS A C 1
ATOM 2420 O O . LYS A 1 308 ? 23.293 4.574 -26.802 1.00 82.88 308 LYS A O 1
ATOM 2425 N N . GLU A 1 309 ? 24.589 6.185 -25.947 1.00 85.56 309 GLU A N 1
ATOM 2426 C CA . GLU A 1 309 ? 25.533 5.307 -25.264 1.00 85.56 309 GLU A CA 1
ATOM 2427 C C . GLU A 1 309 ? 24.823 4.477 -24.192 1.00 85.56 309 GLU A C 1
ATOM 2429 O O . GLU A 1 309 ? 24.987 3.263 -24.175 1.00 85.56 309 GLU A O 1
ATOM 2434 N N . SER A 1 310 ? 23.962 5.096 -23.380 1.00 86.94 310 SER A N 1
ATOM 2435 C CA . SER A 1 310 ? 23.209 4.394 -22.331 1.00 86.94 310 SER A CA 1
ATOM 2436 C C . SER A 1 310 ? 22.154 3.440 -22.877 1.00 86.94 310 SER A C 1
ATOM 2438 O O . SER A 1 310 ? 21.956 2.366 -22.323 1.00 86.94 310 SER A O 1
ATOM 2440 N N . VAL A 1 311 ? 21.524 3.783 -24.003 1.00 86.44 311 VAL A N 1
ATOM 2441 C CA . VAL A 1 311 ? 20.588 2.895 -24.717 1.00 86.44 311 VAL A CA 1
ATOM 2442 C C . VAL A 1 311 ? 21.284 1.632 -25.251 1.00 86.44 311 VAL A C 1
ATOM 2444 O O . VAL A 1 311 ? 20.627 0.631 -25.521 1.00 86.44 311 VAL A O 1
ATOM 2447 N N . MET A 1 312 ? 22.607 1.665 -25.422 1.00 82.81 312 MET A N 1
ATOM 2448 C CA . MET A 1 312 ? 23.393 0.572 -25.999 1.00 82.81 312 MET A CA 1
ATOM 2449 C C . MET A 1 312 ? 24.081 -0.331 -24.954 1.00 82.81 312 MET A C 1
ATOM 2451 O O . MET A 1 312 ? 24.782 -1.261 -25.364 1.00 82.81 312 MET A O 1
ATOM 2455 N N . LEU A 1 313 ? 23.939 -0.050 -23.652 1.00 83.62 313 LEU A N 1
ATOM 2456 C CA . LEU A 1 313 ? 24.570 -0.789 -22.542 1.00 83.62 313 LEU A CA 1
ATOM 2457 C C . LEU A 1 313 ? 23.706 -1.941 -22.022 1.00 83.62 313 LEU A C 1
ATOM 2459 O O . LEU A 1 313 ? 24.318 -2.990 -21.678 1.00 83.62 313 LEU A O 1
#

Radius of gyration: 33.16 Å; chains: 1; bounding box: 78×52×89 Å

Sequence (313 aa):
MKKEDYIIEPTYQGGYSSMDPDKNDFFTGYHMPARDIGMSTDARTANILKELSESMSSGEKVVELTQVDAGTFEAIPKQHLKEVNQLSKLTGVEITLHAPVIEPSGVGQQGFGESNRVAAERQMMQAIEKAHELNPDGNIPVTFHSSGGLPGEITEPGKEIEEVMVINPDTGAANKIPLKKRYFPGEDETNVKKELEKINQDQWVENIRNVSHYASFGEDAVAKSKFLNDAAEAEQRDGKEIGRKEKEAMYEFNRGATMLNYSYNQLKDLFDTAYKNTSSPQDKRILDDLKKEIEIKALEIQKDPHSKESVML